Protein 1QWK (pdb70)

Structure (mmCIF, N/CA/C/O backbone):
data_1QWK
#
_entry.id   1QWK
#
_cell.length_a   65.050
_cell.length_b   89.570
_cell.length_c   116.420
_cell.angle_alpha   90.00
_cell.angle_beta   90.00
_cell.angle_gamma   90.00
#
_symmetry.space_group_name_H-M   'C 2 2 21'
#
loop_
_entity.id
_entity.type
_entity.pdbx_description
1 polymer 'aldo-keto reductase family 1 member C1'
2 water water
#
loop_
_atom_site.group_PDB
_atom_site.id
_atom_site.type_symbol
_atom_site.label_atom_id
_atom_site.label_alt_id
_atom_site.label_comp_id
_atom_site.label_asym_id
_atom_site.label_entity_id
_atom_site.label_seq_id
_atom_site.pdbx_PDB_ins_code
_atom_site.Cartn_x
_atom_site.Cartn_y
_atom_site.Cartn_z
_atom_site.occupancy
_atom_site.B_iso_or_equiv
_atom_site.auth_seq_id
_atom_site.auth_comp_id
_atom_site.auth_asym_id
_atom_site.auth_atom_id
_atom_site.pdbx_PDB_model_num
ATOM 1 N N . THR A 1 5 ? 16.225 11.577 56.152 1.00 28.59 5 THR A N 1
ATOM 2 C CA . THR A 1 5 ? 15.601 12.404 55.075 1.00 26.24 5 THR A CA 1
ATOM 3 C C . THR A 1 5 ? 15.239 13.791 55.603 1.00 25.02 5 THR A C 1
ATOM 4 O O . THR A 1 5 ? 14.428 13.914 56.519 1.00 26.43 5 THR A O 1
ATOM 8 N N . ALA A 1 6 ? 15.839 14.830 55.028 1.00 22.71 6 ALA A N 1
ATOM 9 C CA . ALA A 1 6 ? 15.553 16.200 55.451 1.00 21.29 6 ALA A CA 1
ATOM 10 C C . ALA A 1 6 ? 14.096 16.488 55.123 1.00 20.31 6 ALA A C 1
ATOM 11 O O . ALA A 1 6 ? 13.684 16.378 53.970 1.00 18.00 6 ALA A O 1
ATOM 13 N N . SER A 1 7 ? 13.319 16.864 56.132 1.00 19.38 7 SER A N 1
ATOM 14 C CA . SER A 1 7 ? 11.903 17.117 55.917 1.00 21.22 7 SER A CA 1
ATOM 15 C C . SER A 1 7 ? 11.319 18.290 56.694 1.00 22.17 7 SER A C 1
ATOM 16 O O . SER A 1 7 ? 11.928 18.809 57.629 1.00 21.90 7 SER A O 1
ATOM 19 N N . ILE A 1 8 ? 10.126 18.700 56.279 1.00 21.71 8 ILE A N 1
ATOM 20 C CA . ILE A 1 8 ? 9.385 19.776 56.922 1.00 22.37 8 ILE A CA 1
ATOM 21 C C . ILE A 1 8 ? 8.203 19.099 57.605 1.00 22.55 8 ILE A C 1
ATOM 22 O O . ILE A 1 8 ? 7.544 18.243 57.011 1.00 22.74 8 ILE A O 1
ATOM 27 N N . LYS A 1 9 ? 7.943 19.465 58.855 1.00 21.42 9 LYS A N 1
ATOM 28 C CA . LYS A 1 9 ? 6.837 18.872 59.594 1.00 20.99 9 LYS A CA 1
ATOM 29 C C . LYS A 1 9 ? 5.553 19.648 59.321 1.00 21.42 9 LYS A C 1
ATOM 30 O O . LYS A 1 9 ? 5.468 20.845 59.601 1.00 21.16 9 LYS A O 1
ATOM 36 N N . LEU A 1 10 ? 4.564 18.964 58.750 1.00 17.51 10 LEU A N 1
ATOM 37 C CA . LEU A 1 10 ? 3.273 19.582 58.451 1.00 18.69 10 LEU A CA 1
ATOM 38 C C . LEU A 1 10 ? 2.491 19.765 59.758 1.00 18.65 10 LEU A C 1
ATOM 39 O O . LEU A 1 10 ? 2.812 19.137 60.768 1.00 19.45 10 LEU A O 1
ATOM 44 N N . SER A 1 11 ? 1.464 20.613 59.739 1.00 18.96 11 SER A N 1
ATOM 45 C CA . SER A 1 11 ? 0.685 20.888 60.951 1.00 19.13 11 SER A CA 1
ATOM 46 C C . SER A 1 11 ? 0.030 19.667 61.603 1.00 20.73 11 SER A C 1
ATOM 47 O O . SER A 1 11 ? -0.302 19.707 62.788 1.00 23.58 11 SER A O 1
ATOM 50 N N . ASN A 1 12 ? -0.149 18.587 60.847 1.00 18.95 12 ASN A N 1
ATOM 51 C CA . ASN A 1 12 ? -0.750 17.380 61.403 1.00 18.35 12 ASN A CA 1
ATOM 52 C C . ASN A 1 12 ? 0.300 16.332 61.782 1.00 19.66 12 ASN A C 1
ATOM 53 O O . ASN A 1 12 ? -0.035 15.182 62.078 1.00 20.68 12 ASN A O 1
ATOM 58 N N . GLY A 1 13 ? 1.568 16.734 61.771 1.00 19.43 13 GLY A N 1
ATOM 59 C CA . GLY A 1 13 ? 2.640 15.828 62.148 1.00 20.04 13 GLY A CA 1
ATOM 60 C C . GLY A 1 13 ? 3.326 15.073 61.027 1.00 20.15 13 GLY A C 1
ATOM 61 O O . GLY A 1 13 ? 4.393 14.490 61.235 1.00 20.67 13 GLY A O 1
ATOM 62 N N . VAL A 1 14 ? 2.724 15.073 59.843 1.00 19.65 14 VAL A N 1
ATOM 63 C CA . VAL A 1 14 ? 3.303 14.384 58.699 1.00 19.22 14 VAL A CA 1
ATOM 64 C C . VAL A 1 14 ? 4.597 15.060 58.258 1.00 19.86 14 VAL A C 1
ATOM 65 O O . VAL A 1 14 ? 4.652 16.283 58.131 1.00 20.04 14 VAL A O 1
ATOM 69 N N . GLU A 1 15 ? 5.637 14.258 58.039 1.00 19.00 15 GLU A N 1
ATOM 70 C CA . GLU A 1 15 ? 6.936 14.767 57.596 1.00 21.29 15 GLU A CA 1
ATOM 71 C C . GLU A 1 15 ? 7.028 14.754 56.071 1.00 19.78 15 GLU A C 1
ATOM 72 O O . GLU A 1 15 ? 6.859 13.709 55.444 1.00 22.48 15 GLU A O 1
ATOM 78 N N . MET A 1 16 ? 7.298 15.914 55.477 1.00 18.76 16 MET A N 1
ATOM 79 C CA . MET A 1 16 ? 7.410 16.031 54.023 1.00 17.61 16 MET A CA 1
ATOM 80 C C . MET A 1 16 ? 8.837 16.377 53.595 1.00 18.10 16 MET A C 1
ATOM 81 O O . MET A 1 16 ? 9.372 17.410 53.985 1.00 18.38 16 MET A O 1
ATOM 86 N N . PRO A 1 17 ? 9.472 15.513 52.782 1.00 18.42 17 PRO A N 1
ATOM 87 C CA . PRO A 1 17 ? 10.844 15.776 52.324 1.00 17.50 17 PRO A CA 1
ATOM 88 C C . PRO A 1 17 ? 10.946 17.171 51.707 1.00 18.90 17 PRO A C 1
ATOM 89 O O . PRO A 1 17 ? 10.073 17.578 50.944 1.00 17.90 17 PRO A O 1
ATOM 93 N N . VAL A 1 18 ? 12.020 17.885 52.035 1.00 18.73 18 VAL A N 1
ATOM 94 C CA . VAL A 1 18 ? 12.238 19.246 51.553 1.00 19.06 18 VAL A CA 1
ATOM 95 C C . VAL A 1 18 ? 12.554 19.350 50.066 1.00 18.65 18 VAL A C 1
ATOM 96 O O . VAL A 1 18 ? 12.414 20.420 49.475 1.00 18.78 18 VAL A O 1
ATOM 100 N N . ILE A 1 19 ? 13.001 18.254 49.464 1.00 17.47 19 ILE A N 1
ATOM 101 C CA . ILE A 1 19 ? 13.302 18.259 48.042 1.00 17.87 19 ILE A CA 1
ATOM 102 C C . ILE A 1 19 ? 12.624 17.066 47.389 1.00 18.31 19 ILE A C 1
ATOM 103 O O . ILE A 1 19 ? 12.616 15.960 47.930 1.00 19.42 19 ILE A O 1
ATOM 108 N N . GLY A 1 20 ? 12.019 17.303 46.235 1.00 19.08 20 GLY A N 1
ATOM 109 C CA . GLY A 1 20 ? 11.353 16.222 45.546 1.00 19.51 20 GLY A CA 1
ATOM 110 C C . GLY A 1 20 ? 11.541 16.348 44.056 1.00 18.63 20 GLY A C 1
ATOM 111 O O . GLY A 1 20 ? 12.034 17.363 43.558 1.00 18.46 20 GLY A O 1
ATOM 112 N N . LEU A 1 21 ? 11.159 15.302 43.340 1.00 17.86 21 LEU A N 1
ATOM 113 C CA . LEU A 1 21 ? 11.262 15.304 41.894 1.00 18.93 21 LEU A CA 1
ATOM 114 C C . LEU A 1 21 ? 9.961 15.840 41.315 1.00 19.52 21 LEU A C 1
ATOM 115 O O . LEU A 1 21 ? 8.884 15.300 41.576 1.00 18.79 21 LEU A O 1
ATOM 120 N N . GLY A 1 22 ? 10.063 16.926 40.557 1.00 18.84 22 GLY A N 1
ATOM 121 C CA . GLY A 1 22 ? 8.892 17.500 39.921 1.00 20.07 22 GLY A CA 1
ATOM 122 C C . GLY A 1 22 ? 8.763 16.802 38.582 1.00 21.52 22 GLY A C 1
ATOM 123 O O . GLY A 1 22 ? 9.715 16.795 37.799 1.00 24.87 22 GLY A O 1
ATOM 124 N N . THR A 1 23 ? 7.604 16.212 38.306 1.00 20.16 23 THR A N 1
ATOM 125 C CA . THR A 1 23 ? 7.415 15.483 37.054 1.00 21.17 23 THR A CA 1
ATOM 126 C C . THR A 1 23 ? 6.570 16.167 35.975 1.00 24.13 23 THR A C 1
ATOM 127 O O . THR A 1 23 ? 6.269 15.547 34.960 1.00 23.42 23 THR A O 1
ATOM 131 N N . TRP A 1 24 ? 6.209 17.433 36.164 1.00 26.82 24 TRP A N 1
ATOM 132 C CA . TRP A 1 24 ? 5.377 18.111 35.170 1.00 30.83 24 TRP A CA 1
ATOM 133 C C . TRP A 1 24 ? 5.987 18.209 33.766 1.00 32.79 24 TRP A C 1
ATOM 134 O O . TRP A 1 24 ? 5.280 18.486 32.796 1.00 33.52 24 TRP A O 1
ATOM 145 N N . GLN A 1 25 ? 7.291 17.975 33.660 1.00 34.22 25 GLN A N 1
ATOM 146 C CA . GLN A 1 25 ? 7.988 18.032 32.375 1.00 36.18 25 GLN A CA 1
ATOM 147 C C . GLN A 1 25 ? 8.523 16.663 31.968 1.00 37.66 25 GLN A C 1
ATOM 148 O O . GLN A 1 25 ? 9.542 16.570 31.283 1.00 40.28 25 GLN A O 1
ATOM 154 N N . SER A 1 26 ? 7.840 15.602 32.387 1.00 35.79 26 SER A N 1
ATOM 155 C CA . SER A 1 26 ? 8.282 14.248 32.070 1.00 35.33 26 SER A CA 1
ATOM 156 C C . SER A 1 26 ? 7.194 13.384 31.451 1.00 34.17 26 SER A C 1
ATOM 157 O O . SER A 1 26 ? 6.083 13.297 31.972 1.00 34.96 26 SER A O 1
ATOM 160 N N . SER A 1 27 ? 7.521 12.744 30.334 1.00 33.05 27 SER A N 1
ATOM 161 C CA . SER A 1 27 ? 6.579 11.859 29.659 1.00 31.85 27 SER A CA 1
ATOM 162 C C . SER A 1 27 ? 6.622 10.524 30.404 1.00 32.46 27 SER A C 1
ATOM 163 O O . SER A 1 27 ? 7.536 10.279 31.190 1.00 30.86 27 SER A O 1
ATOM 166 N N . PRO A 1 28 ? 5.636 9.646 30.167 1.00 32.69 28 PRO A N 1
ATOM 167 C CA . PRO A 1 28 ? 5.602 8.343 30.839 1.00 33.57 28 PRO A CA 1
ATOM 168 C C . PRO A 1 28 ? 6.915 7.559 30.741 1.00 34.20 28 PRO A C 1
ATOM 169 O O . PRO A 1 28 ? 7.347 6.930 31.708 1.00 35.37 28 PRO A O 1
ATOM 173 N N . ALA A 1 29 ? 7.553 7.603 29.577 1.00 33.99 29 ALA A N 1
ATOM 174 C CA . ALA A 1 29 ? 8.808 6.882 29.378 1.00 32.48 29 ALA A CA 1
ATOM 175 C C . ALA A 1 29 ? 9.976 7.540 30.115 1.00 32.34 29 ALA A C 1
ATOM 176 O O . ALA A 1 29 ? 10.787 6.859 30.745 1.00 32.18 29 ALA A O 1
ATOM 178 N N . GLU A 1 30 ? 10.056 8.864 30.033 1.00 30.21 30 GLU A N 1
ATOM 179 C CA . GLU A 1 30 ? 11.126 9.609 30.690 1.00 29.27 30 GLU A CA 1
ATOM 180 C C . GLU A 1 30 ? 10.994 9.590 32.213 1.00 26.89 30 GLU A C 1
ATOM 181 O O . GLU A 1 30 ? 11.996 9.536 32.931 1.00 23.61 30 GLU A O 1
ATOM 187 N N . VAL A 1 31 ? 9.759 9.626 32.705 1.00 26.29 31 VAL A N 1
ATOM 188 C CA . VAL A 1 31 ? 9.535 9.661 34.143 1.00 25.27 31 VAL A CA 1
ATOM 189 C C . VAL A 1 31 ? 9.980 8.407 34.886 1.00 24.83 31 VAL A C 1
ATOM 190 O O . VAL A 1 31 ? 10.440 8.490 36.023 1.00 23.76 31 VAL A O 1
ATOM 194 N N . ILE A 1 32 ? 9.856 7.246 34.256 1.00 24.23 32 ILE A N 1
ATOM 195 C CA . ILE A 1 32 ? 10.278 6.022 34.922 1.00 25.42 32 ILE A CA 1
ATOM 196 C C . ILE A 1 32 ? 11.767 6.092 35.248 1.00 24.58 32 ILE A C 1
ATOM 197 O O . ILE A 1 32 ? 12.174 5.855 36.388 1.00 24.25 32 ILE A O 1
ATOM 202 N N . THR A 1 33 ? 12.578 6.426 34.248 1.00 24.78 33 THR A N 1
ATOM 203 C CA . THR A 1 33 ? 14.023 6.537 34.439 1.00 24.59 33 THR A CA 1
ATOM 204 C C . THR A 1 33 ? 14.349 7.661 35.420 1.00 23.92 33 THR A C 1
ATOM 205 O O . THR A 1 33 ? 15.259 7.540 36.240 1.00 23.16 33 THR A O 1
ATOM 209 N N . ALA A 1 34 ? 13.600 8.756 35.328 1.00 22.64 34 ALA A N 1
ATOM 210 C CA . ALA A 1 34 ? 13.811 9.901 36.203 1.00 21.91 34 ALA A CA 1
ATOM 211 C C . ALA A 1 34 ? 13.514 9.562 37.663 1.00 21.01 34 ALA A C 1
ATOM 212 O O . ALA A 1 34 ? 14.284 9.910 38.557 1.00 21.15 34 ALA A O 1
ATOM 214 N N . VAL A 1 35 ? 12.396 8.885 37.901 1.00 19.67 35 VAL A N 1
ATOM 215 C CA . VAL A 1 35 ? 12.016 8.521 39.258 1.00 20.36 35 VAL A CA 1
ATOM 216 C C . VAL A 1 35 ? 13.044 7.588 39.889 1.00 20.46 35 VAL A C 1
ATOM 217 O O . VAL A 1 35 ? 13.494 7.821 41.011 1.00 20.26 35 VAL A O 1
ATOM 221 N N . LYS A 1 36 ? 13.429 6.538 39.168 1.00 21.72 36 LYS A N 1
ATOM 222 C CA . LYS A 1 36 ? 14.404 5.590 39.703 1.00 22.17 36 LYS A CA 1
ATOM 223 C C . LYS A 1 36 ? 15.756 6.240 39.969 1.00 23.29 36 LYS A C 1
ATOM 224 O O . LYS A 1 36 ? 16.412 5.939 40.967 1.00 24.16 36 LYS A O 1
ATOM 230 N N . THR A 1 37 ? 16.170 7.137 39.081 1.00 22.43 37 THR A N 1
ATOM 231 C CA . THR A 1 37 ? 17.444 7.826 39.251 1.00 23.08 37 THR A CA 1
ATOM 232 C C . THR A 1 37 ? 17.392 8.715 40.489 1.00 22.71 37 THR A C 1
ATOM 233 O O . THR A 1 37 ? 18.331 8.748 41.291 1.00 22.12 37 THR A O 1
ATOM 237 N N . ALA A 1 38 ? 16.283 9.430 40.645 1.00 21.27 38 ALA A N 1
ATOM 238 C CA . ALA A 1 38 ? 16.108 10.333 41.775 1.00 20.37 38 ALA A CA 1
ATOM 239 C C . ALA A 1 38 ? 16.101 9.584 43.102 1.00 20.16 38 ALA A C 1
ATOM 240 O O . ALA A 1 38 ? 16.788 9.971 44.050 1.00 20.23 38 ALA A O 1
ATOM 242 N N . VAL A 1 39 ? 15.320 8.514 43.178 1.00 20.07 39 VAL A N 1
ATOM 243 C CA . VAL A 1 39 ? 15.245 7.745 44.414 1.00 21.69 39 VAL A CA 1
ATOM 244 C C . VAL A 1 39 ? 16.594 7.123 44.765 1.00 21.38 39 VAL A C 1
ATOM 245 O O . VAL A 1 39 ? 16.998 7.124 45.927 1.00 20.88 39 VAL A O 1
ATOM 249 N N . LYS A 1 40 ? 17.300 6.597 43.770 1.00 24.13 40 LYS A N 1
ATOM 250 C CA . LYS A 1 40 ? 18.601 5.999 44.045 1.00 24.23 40 LYS A CA 1
ATOM 251 C C . LYS A 1 40 ? 19.604 7.071 44.467 1.00 24.84 40 LYS A C 1
ATOM 252 O O . LYS A 1 40 ? 20.583 6.776 45.154 1.00 27.53 40 LYS A O 1
ATOM 258 N N . ALA A 1 41 ? 19.355 8.314 44.062 1.00 23.15 41 ALA A N 1
ATOM 259 C CA . ALA A 1 41 ? 20.236 9.428 44.410 1.00 23.57 41 ALA A CA 1
ATOM 260 C C . ALA A 1 41 ? 19.962 9.964 45.813 1.00 23.18 41 ALA A C 1
ATOM 261 O O . ALA A 1 41 ? 20.829 10.597 46.421 1.00 24.51 41 ALA A O 1
ATOM 263 N N . GLY A 1 42 ? 18.760 9.717 46.327 1.00 22.00 42 GLY A N 1
ATOM 264 C CA . GLY A 1 42 ? 18.427 10.189 47.660 1.00 21.05 42 GLY A CA 1
ATOM 265 C C . GLY A 1 42 ? 17.083 10.884 47.772 1.00 19.74 42 GLY A C 1
ATOM 266 O O . GLY A 1 42 ? 16.608 11.133 48.880 1.00 20.83 42 GLY A O 1
ATOM 267 N N . TYR A 1 43 ? 16.472 11.209 46.635 1.00 20.17 43 TYR A N 1
ATOM 268 C CA . TYR A 1 43 ? 15.166 11.874 46.645 1.00 18.72 43 TYR A CA 1
ATOM 269 C C . TYR A 1 43 ? 14.141 10.960 47.292 1.00 18.06 43 TYR A C 1
ATOM 270 O O . TYR A 1 43 ? 14.111 9.766 47.007 1.00 18.90 43 TYR A O 1
ATOM 279 N N . ARG A 1 44 ? 13.283 11.520 48.136 1.00 16.81 44 ARG A N 1
ATOM 280 C CA . ARG A 1 44 ? 12.267 10.717 48.796 1.00 17.94 44 ARG A CA 1
ATOM 281 C C . ARG A 1 44 ? 10.861 11.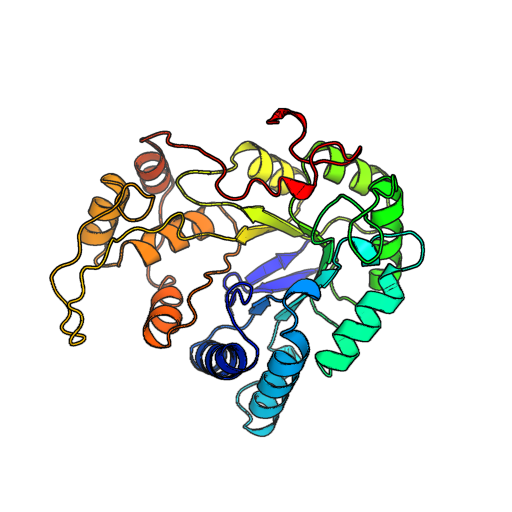263 48.582 1.00 17.70 44 ARG A C 1
ATOM 282 O O . ARG A 1 44 ? 9.910 10.819 49.219 1.00 19.93 44 ARG A O 1
ATOM 290 N N . LEU A 1 45 ? 10.732 12.235 47.686 1.00 16.37 45 LEU A N 1
ATOM 291 C CA . LEU A 1 45 ? 9.418 12.791 47.363 1.00 16.41 45 LEU A CA 1
ATOM 292 C C . LEU A 1 45 ? 9.270 12.868 45.846 1.00 16.03 45 LEU A C 1
ATOM 293 O O . LEU A 1 45 ? 10.186 13.296 45.141 1.00 16.44 45 LEU A O 1
ATOM 298 N N . ILE A 1 46 ? 8.116 12.422 45.361 1.00 15.84 46 ILE A N 1
ATOM 299 C CA . ILE A 1 46 ? 7.786 12.453 43.940 1.00 17.99 46 ILE A CA 1
ATOM 300 C C . ILE A 1 46 ? 6.495 13.255 43.810 1.00 17.00 46 ILE A C 1
ATOM 301 O O . ILE A 1 46 ? 5.494 12.943 44.459 1.00 17.45 46 ILE A O 1
ATOM 306 N N . ASP A 1 47 ? 6.524 14.290 42.977 1.00 17.72 47 ASP A N 1
ATOM 307 C CA . ASP A 1 47 ? 5.365 15.154 42.774 1.00 18.28 47 ASP A CA 1
ATOM 308 C C . ASP A 1 47 ? 4.770 14.942 41.390 1.00 16.72 47 ASP A C 1
ATOM 309 O O . ASP A 1 47 ? 5.461 15.083 40.382 1.00 18.53 47 ASP A O 1
ATOM 314 N N . THR A 1 48 ? 3.488 14.603 41.346 1.00 18.02 48 THR A N 1
ATOM 315 C CA . THR A 1 48 ? 2.811 14.373 40.083 1.00 18.78 48 THR A CA 1
ATOM 316 C C . THR A 1 48 ? 1.440 15.041 40.087 1.00 18.93 48 THR A C 1
ATOM 317 O O . THR A 1 48 ? 1.111 15.804 41.002 1.00 17.78 48 THR A O 1
ATOM 321 N N . ALA A 1 49 ? 0.649 14.757 39.058 1.00 18.65 49 ALA A N 1
ATOM 322 C CA . ALA A 1 49 ? -0.685 15.331 38.928 1.00 19.33 49 ALA A CA 1
ATOM 323 C C . ALA A 1 49 ? -1.469 14.513 37.920 1.00 19.31 49 ALA A C 1
ATOM 324 O O . ALA A 1 49 ? -0.901 14.006 36.952 1.00 20.93 49 A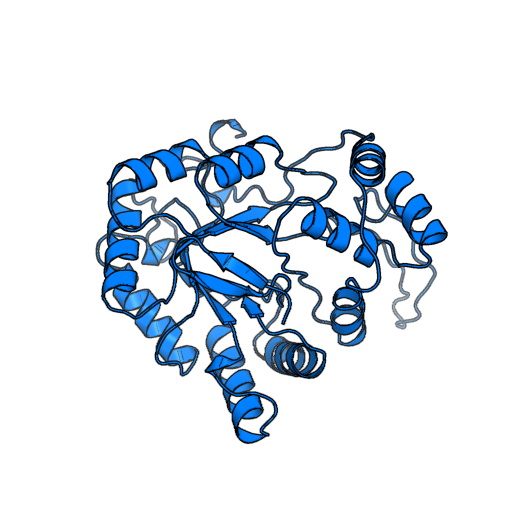LA A O 1
ATOM 326 N N . SER A 1 50 ? -2.771 14.382 38.137 1.00 20.50 50 SER A N 1
ATOM 327 C CA . SER A 1 50 ? -3.586 13.608 37.215 1.00 19.96 50 SER A CA 1
ATOM 328 C C . SER A 1 50 ? -3.473 14.155 35.792 1.00 21.15 50 SER A C 1
ATOM 329 O O . SER A 1 50 ? -3.445 13.389 34.829 1.00 19.86 50 SER A O 1
ATOM 332 N N . VAL A 1 51 ? -3.377 15.475 35.657 1.00 19.31 51 VAL A N 1
ATOM 333 C CA . VAL A 1 51 ? -3.300 16.087 34.334 1.00 19.52 51 VAL A CA 1
ATOM 334 C C . VAL A 1 51 ? -2.013 15.798 33.549 1.00 19.25 51 VAL A C 1
ATOM 335 O O . VAL A 1 51 ? -1.988 15.935 32.323 1.00 19.84 51 VAL A O 1
ATOM 339 N N . TYR A 1 52 ? -0.948 15.396 34.238 1.00 18.69 52 TYR A N 1
ATOM 340 C CA . TYR A 1 52 ? 0.313 15.096 33.552 1.00 20.28 52 TYR A CA 1
ATOM 341 C C . TYR A 1 52 ? 0.226 13.801 32.753 1.00 19.58 52 TYR A C 1
ATOM 342 O O . TYR A 1 52 ? 1.036 13.559 31.858 1.00 20.48 52 TYR A O 1
ATOM 351 N N . GLN A 1 53 ? -0.743 12.963 33.098 1.00 20.53 53 GLN A N 1
ATOM 352 C CA . GLN A 1 53 ? -0.935 11.680 32.427 1.00 22.48 53 GLN A CA 1
ATOM 353 C C . GLN A 1 53 ? 0.294 10.780 32.584 1.00 22.08 53 GLN A C 1
ATOM 354 O O . GLN A 1 53 ? 0.595 9.971 31.704 1.00 23.68 53 GLN A O 1
ATOM 360 N N . ASN A 1 54 ? 1.009 10.922 33.697 1.00 22.12 54 ASN A N 1
ATOM 361 C CA . ASN A 1 54 ? 2.188 10.092 33.926 1.00 21.96 54 ASN A CA 1
ATOM 362 C C . ASN A 1 54 ? 2.119 9.313 35.238 1.00 22.25 54 ASN A C 1
ATOM 363 O O . ASN A 1 54 ? 3.107 8.708 35.652 1.00 23.25 54 ASN A O 1
ATOM 368 N N . GLU A 1 55 ? 0.956 9.318 35.885 1.00 21.63 55 GLU A N 1
ATOM 369 C CA . GLU A 1 55 ? 0.796 8.607 37.152 1.00 23.04 55 GLU A CA 1
ATOM 370 C C . GLU A 1 55 ? 0.976 7.098 36.990 1.00 23.14 55 GLU A C 1
ATOM 371 O O . GLU A 1 55 ? 1.554 6.443 37.854 1.00 22.30 55 GLU A O 1
ATOM 377 N N . GLU A 1 56 ? 0.486 6.549 35.884 1.00 23.65 56 GLU A N 1
ATOM 378 C CA . GLU A 1 56 ? 0.606 5.115 35.646 1.00 25.86 56 GLU A CA 1
ATOM 379 C C . GLU A 1 56 ? 2.082 4.714 35.554 1.00 24.95 56 GLU A C 1
ATOM 380 O O . GLU A 1 56 ? 2.502 3.702 36.121 1.00 24.58 56 GLU A O 1
ATOM 386 N N . ALA A 1 57 ? 2.867 5.521 34.849 1.00 23.45 57 ALA A N 1
ATOM 387 C CA . ALA A 1 57 ? 4.292 5.259 34.691 1.00 22.96 57 ALA A CA 1
ATOM 388 C C . ALA A 1 57 ? 4.999 5.363 36.041 1.00 23.19 57 ALA A C 1
ATOM 389 O O . ALA A 1 57 ? 5.869 4.552 36.363 1.00 23.23 57 ALA A O 1
ATOM 391 N N . ILE A 1 58 ? 4.621 6.362 36.834 1.00 22.46 58 ILE A N 1
ATOM 392 C CA . ILE A 1 58 ? 5.225 6.543 38.147 1.00 21.81 58 ILE A CA 1
ATOM 393 C C . ILE A 1 58 ? 4.897 5.342 39.029 1.00 21.26 58 ILE A C 1
ATOM 394 O O . ILE A 1 58 ? 5.730 4.899 39.821 1.00 22.54 58 ILE A O 1
ATOM 399 N N . GLY A 1 59 ? 3.688 4.812 38.877 1.00 22.57 59 GLY A N 1
ATOM 400 C CA . GLY A 1 59 ? 3.284 3.655 39.656 1.00 22.97 59 GLY A CA 1
ATOM 401 C C . GLY A 1 59 ? 4.176 2.476 39.321 1.00 23.07 59 GLY A C 1
ATOM 402 O O . GLY A 1 59 ? 4.570 1.703 40.197 1.00 22.67 59 GLY A O 1
ATOM 403 N N . THR A 1 60 ? 4.504 2.343 38.041 1.00 23.36 60 THR A N 1
ATOM 404 C CA . THR A 1 60 ? 5.366 1.259 37.586 1.00 24.45 60 THR A CA 1
ATOM 405 C C . THR A 1 60 ? 6.771 1.459 38.150 1.00 24.63 60 THR A C 1
ATOM 406 O O . THR A 1 60 ? 7.409 0.511 38.607 1.00 24.76 60 THR A O 1
ATOM 410 N N . ALA A 1 61 ? 7.244 2.701 38.129 1.00 23.45 61 ALA A N 1
ATOM 411 C CA . ALA A 1 61 ? 8.568 3.014 38.648 1.00 23.95 61 ALA A CA 1
ATOM 412 C C . ALA A 1 61 ? 8.666 2.654 40.128 1.00 23.45 61 ALA A C 1
ATOM 413 O O . ALA A 1 61 ? 9.637 2.036 40.567 1.00 24.63 61 ALA A O 1
ATOM 415 N N . ILE A 1 62 ? 7.657 3.048 40.898 1.00 23.30 62 ILE A N 1
ATOM 416 C CA . ILE A 1 62 ? 7.639 2.761 42.328 1.00 24.18 62 ILE A CA 1
ATOM 417 C C . ILE A 1 62 ? 7.609 1.255 42.566 1.00 26.62 62 ILE A C 1
ATOM 418 O O . ILE A 1 62 ? 8.296 0.743 43.449 1.00 25.89 62 ILE A O 1
ATOM 423 N N . LYS A 1 63 ? 6.815 0.552 41.766 1.00 27.21 63 LYS A N 1
ATOM 424 C CA . LYS A 1 63 ? 6.703 -0.893 41.891 1.00 30.35 63 LYS A CA 1
ATOM 425 C C . LYS A 1 63 ? 8.083 -1.533 41.720 1.00 30.00 63 LYS A C 1
ATOM 426 O O . LYS A 1 63 ? 8.488 -2.376 42.520 1.00 31.49 63 LYS A O 1
ATOM 432 N N . GLU A 1 64 ? 8.804 -1.122 40.681 1.00 30.82 64 GLU A N 1
ATOM 433 C CA . GLU A 1 64 ? 10.137 -1.652 40.414 1.00 31.53 64 GLU A CA 1
ATOM 434 C C . GLU A 1 64 ? 11.103 -1.341 41.555 1.00 30.73 64 GLU A C 1
ATOM 435 O O . GLU A 1 64 ? 11.909 -2.189 41.945 1.00 30.69 64 GLU A O 1
ATOM 441 N N . LEU A 1 65 ? 11.025 -0.125 42.087 1.00 29.02 65 LEU A N 1
ATOM 442 C CA . LEU A 1 65 ? 11.890 0.277 43.190 1.00 30.58 65 LEU A CA 1
ATOM 443 C C . LEU A 1 65 ? 11.662 -0.608 44.413 1.00 31.27 65 LEU A C 1
ATOM 444 O O . LEU A 1 65 ? 12.615 -1.006 45.085 1.00 32.47 65 LEU A O 1
ATOM 449 N N . LEU A 1 66 ? 10.399 -0.914 44.696 1.00 31.71 66 LEU A N 1
ATOM 450 C CA . LEU A 1 66 ? 10.057 -1.754 45.838 1.00 32.71 66 LEU A CA 1
ATOM 451 C C . LEU A 1 66 ? 10.562 -3.183 45.645 1.00 34.19 66 LEU A C 1
ATOM 452 O O . LEU A 1 66 ? 11.105 -3.784 46.571 1.00 34.45 66 LEU A O 1
ATOM 457 N N . GLU A 1 67 ? 10.386 -3.720 44.442 1.00 36.27 67 GLU A N 1
ATOM 458 C CA . GLU A 1 67 ? 10.828 -5.079 44.143 1.00 38.62 67 GLU A CA 1
ATOM 459 C C . GLU A 1 67 ? 12.351 -5.190 44.193 1.00 39.06 67 GLU A C 1
ATOM 460 O O . GLU A 1 67 ? 12.893 -6.232 44.566 1.00 39.53 67 GLU A O 1
ATOM 466 N N . GLU A 1 68 ? 13.036 -4.113 43.817 1.00 38.38 68 GLU A N 1
ATOM 467 C CA . GLU A 1 68 ? 14.495 -4.087 43.825 1.00 38.45 68 GLU A CA 1
ATOM 468 C C . GLU A 1 68 ? 15.033 -3.905 45.240 1.00 38.11 68 GLU A C 1
ATOM 469 O O . GLU A 1 68 ? 16.228 -4.078 45.486 1.00 38.45 68 GLU A O 1
ATOM 475 N N . GLY A 1 69 ? 14.145 -3.555 46.165 1.00 36.18 69 GLY A N 1
ATOM 476 C CA . GLY A 1 69 ? 14.548 -3.359 47.545 1.00 34.49 69 GLY A CA 1
ATOM 477 C C . GLY A 1 69 ? 15.250 -2.038 47.795 1.00 34.23 69 GLY A C 1
ATOM 478 O O . GLY A 1 69 ? 15.920 -1.868 48.813 1.00 35.01 69 GLY A O 1
ATOM 479 N N . VAL A 1 70 ? 15.098 -1.097 46.869 1.00 33.15 70 VAL A N 1
ATOM 480 C CA . VAL A 1 70 ? 15.728 0.210 47.003 1.00 31.78 70 VAL A CA 1
ATOM 481 C C . VAL A 1 70 ? 15.120 0.976 48.172 1.00 31.04 70 VAL A C 1
ATOM 482 O O . VAL A 1 70 ? 15.836 1.576 48.971 1.00 31.81 70 VAL A O 1
ATOM 486 N N . VAL A 1 71 ? 13.795 0.955 48.261 1.00 30.29 71 VAL A N 1
ATOM 487 C CA . VAL A 1 71 ? 13.085 1.635 49.338 1.00 29.09 71 VAL A CA 1
ATOM 488 C C . VAL A 1 71 ? 11.775 0.922 49.641 1.00 29.23 71 VAL A C 1
ATOM 489 O O . VAL A 1 71 ? 11.362 0.018 48.914 1.00 28.33 71 VAL A O 1
ATOM 493 N N . LYS A 1 72 ? 11.141 1.327 50.735 1.00 30.00 72 LYS A N 1
ATOM 494 C CA . LYS A 1 72 ? 9.854 0.781 51.136 1.00 30.40 72 LYS A CA 1
ATOM 495 C C . LYS A 1 72 ? 8.845 1.907 50.935 1.00 30.20 72 LYS A C 1
ATOM 496 O O . LYS A 1 72 ? 9.219 3.080 50.927 1.00 29.61 72 LYS A O 1
ATOM 502 N N . ARG A 1 73 ? 7.575 1.550 50.772 1.00 29.77 73 ARG A N 1
ATOM 503 C CA . ARG A 1 73 ? 6.519 2.539 50.571 1.00 30.46 73 ARG A CA 1
ATOM 504 C C . ARG A 1 73 ? 6.561 3.652 51.608 1.00 30.23 73 ARG A C 1
ATOM 505 O O . ARG A 1 73 ? 6.479 4.834 51.271 1.00 30.51 73 ARG A O 1
ATOM 513 N N . GLU A 1 74 ? 6.685 3.263 52.873 1.00 29.49 74 GLU A N 1
ATOM 514 C CA . GLU A 1 74 ? 6.707 4.212 53.980 1.00 31.12 74 GLU A CA 1
ATOM 515 C C . GLU A 1 74 ? 7.829 5.239 53.878 1.00 29.10 74 GLU A C 1
ATOM 516 O O . GLU A 1 74 ? 7.742 6.312 54.472 1.00 29.24 74 GLU A O 1
ATOM 522 N N . GLU A 1 75 ? 8.877 4.911 53.129 1.00 27.17 75 GLU A N 1
ATOM 523 C CA . GLU A 1 75 ? 10.017 5.811 52.975 1.00 26.20 75 GLU A CA 1
ATOM 524 C C . GLU A 1 75 ? 9.823 6.838 51.867 1.00 25.06 75 GLU A C 1
ATOM 525 O O . GLU A 1 75 ? 10.603 7.781 51.749 1.00 25.33 75 GLU A O 1
ATOM 531 N N . LEU A 1 76 ? 8.791 6.644 51.054 1.00 23.09 76 LEU A N 1
ATOM 532 C CA . LEU A 1 76 ? 8.510 7.552 49.950 1.00 21.65 76 LEU A CA 1
ATOM 533 C C . LEU A 1 76 ? 7.314 8.451 50.228 1.00 21.42 76 LEU A C 1
ATOM 534 O O . LEU A 1 76 ? 6.328 8.024 50.826 1.00 22.44 76 LEU A O 1
ATOM 539 N N . PHE A 1 77 ? 7.420 9.702 49.794 1.00 19.65 77 PHE A N 1
ATOM 540 C CA . PHE A 1 77 ? 6.354 10.680 49.961 1.00 17.69 77 PHE A CA 1
ATOM 541 C C . PHE A 1 77 ? 5.833 10.958 48.556 1.00 17.15 77 PHE A C 1
ATOM 542 O O . PHE A 1 77 ? 6.558 11.489 47.710 1.00 15.40 77 PHE A O 1
ATOM 550 N N . ILE A 1 78 ? 4.582 10.584 48.303 1.00 17.03 78 ILE A N 1
ATOM 551 C CA . ILE A 1 78 ? 3.973 10.780 46.989 1.00 18.10 78 ILE A CA 1
ATOM 552 C C . ILE A 1 78 ? 2.903 11.870 47.027 1.00 17.24 78 ILE A C 1
ATOM 553 O O . ILE A 1 78 ? 1.970 11.806 47.826 1.00 18.19 78 ILE A O 1
ATOM 558 N N . THR A 1 79 ? 3.052 12.862 46.155 1.00 16.94 79 THR A N 1
ATOM 559 C CA . THR A 1 79 ? 2.108 13.972 46.054 1.00 17.10 79 THR A CA 1
ATOM 560 C C . THR A 1 79 ? 1.422 13.950 44.696 1.00 15.79 79 THR A C 1
ATOM 561 O O . THR A 1 79 ? 2.083 13.767 43.684 1.00 16.80 79 THR A O 1
ATOM 565 N N . THR A 1 80 ? 0.104 14.105 44.667 1.00 15.85 80 THR A N 1
ATOM 566 C CA . THR A 1 80 ? -0.569 14.203 43.389 1.00 17.07 80 THR A CA 1
ATOM 567 C C . THR A 1 80 ? -1.606 15.307 43.507 1.00 16.23 80 THR A C 1
ATOM 568 O O . THR A 1 80 ? -1.881 15.798 44.609 1.00 15.35 80 THR A O 1
ATOM 572 N N . LYS A 1 81 ? -2.170 15.710 42.374 1.00 17.30 81 LYS A N 1
ATOM 573 C CA . LYS A 1 81 ? -3.119 16.814 42.364 1.00 17.62 81 LYS A CA 1
ATOM 574 C C . LYS A 1 81 ? -4.354 16.576 41.514 1.00 17.48 81 LYS A C 1
ATOM 575 O O . LYS A 1 81 ? -4.280 15.960 40.445 1.00 18.40 81 LYS A O 1
ATOM 581 N N . ALA A 1 82 ? -5.487 17.084 41.985 1.00 17.58 82 ALA A N 1
ATOM 582 C CA . ALA A 1 82 ? -6.747 16.949 41.256 1.00 17.20 82 ALA A CA 1
ATOM 583 C C . ALA A 1 82 ? -6.837 18.066 40.223 1.00 17.29 82 ALA A C 1
ATOM 584 O O . ALA A 1 82 ? -6.550 19.220 40.532 1.00 17.18 82 ALA A O 1
ATOM 586 N N . TRP A 1 83 ? -7.223 17.722 38.997 1.00 16.88 83 TRP A N 1
ATOM 587 C CA . TRP A 1 83 ? -7.344 18.711 37.929 1.00 16.45 83 TRP A CA 1
ATOM 588 C C . TRP A 1 83 ? -8.691 19.443 38.028 1.00 17.30 83 TRP A C 1
ATOM 589 O O . TRP A 1 83 ? -9.542 19.086 38.844 1.00 17.21 83 TRP A O 1
ATOM 600 N N . THR A 1 84 ? -8.881 20.460 37.191 1.00 18.98 84 THR A N 1
ATOM 601 C CA . THR A 1 84 ? -10.090 21.283 37.225 1.00 17.61 84 THR A CA 1
ATOM 602 C C . THR A 1 84 ? -11.454 20.587 37.176 1.00 18.17 84 THR A C 1
ATOM 603 O O . THR A 1 84 ? -12.393 21.030 37.836 1.00 18.72 84 THR A O 1
ATOM 607 N N . HIS A 1 85 ? -11.570 19.510 36.408 1.00 18.02 85 HIS A N 1
ATOM 608 C CA . HIS A 1 85 ? -12.841 18.805 36.310 1.00 21.03 85 HIS A CA 1
ATOM 609 C C . HIS A 1 85 ? -13.089 17.919 37.533 1.00 20.85 85 HIS A C 1
ATOM 610 O O . HIS A 1 85 ? -14.226 17.546 37.822 1.00 22.26 85 HIS A O 1
ATOM 617 N N . GLU A 1 86 ? -12.027 17.595 38.260 1.00 19.54 86 GLU A N 1
ATOM 618 C CA . GLU A 1 86 ? -12.150 16.760 39.443 1.00 20.02 86 GLU A CA 1
ATOM 619 C C . GLU A 1 86 ? -12.506 17.597 40.673 1.00 19.15 86 GLU A C 1
ATOM 620 O O . GLU A 1 86 ? -12.875 17.061 41.717 1.00 19.76 86 GLU A O 1
ATOM 626 N N . LEU A 1 87 ? -12.415 18.918 40.540 1.00 19.08 87 LEU A N 1
ATOM 627 C CA . LEU A 1 87 ? -12.730 19.831 41.642 1.00 21.03 87 LEU A CA 1
ATOM 628 C C . LEU A 1 87 ? -14.230 20.071 41.768 1.00 21.75 87 LEU A C 1
ATOM 629 O O . LEU A 1 87 ? -14.700 20.559 42.796 1.00 23.18 87 LEU A O 1
ATOM 634 N N . ALA A 1 88 ? -14.967 19.741 40.712 1.00 23.29 88 ALA A N 1
ATOM 635 C CA . ALA A 1 88 ? -16.417 19.920 40.686 1.00 23.94 88 ALA A CA 1
ATOM 636 C C . ALA A 1 88 ? -17.117 19.137 41.792 1.00 25.31 88 ALA A C 1
ATOM 637 O O . ALA A 1 88 ? -16.617 18.115 42.259 1.00 24.08 88 ALA A O 1
ATOM 639 N N . PRO A 1 89 ? -18.300 19.608 42.216 1.00 25.84 89 PRO A N 1
ATOM 640 C CA . PRO A 1 89 ? -19.071 18.949 43.272 1.00 26.31 89 PRO A CA 1
ATOM 641 C C . PRO A 1 89 ? -19.189 17.436 43.104 1.00 25.94 89 PRO A C 1
ATOM 642 O O . PRO A 1 89 ? -19.607 16.944 42.052 1.00 26.57 89 PRO A O 1
ATOM 646 N N . GLY A 1 90 ? -18.797 16.712 44.149 1.00 26.10 90 GLY A N 1
ATOM 647 C CA . GLY A 1 90 ? -18.866 15.258 44.150 1.00 24.60 90 GLY A CA 1
ATOM 648 C C . GLY A 1 90 ? -17.934 14.512 43.216 1.00 24.72 90 GLY A C 1
ATOM 649 O O . GLY A 1 90 ? -18.081 13.301 43.050 1.00 24.87 90 GLY A O 1
ATOM 650 N N . LYS A 1 91 ? -16.968 15.207 42.623 1.00 21.14 91 LYS A N 1
ATOM 651 C CA . LY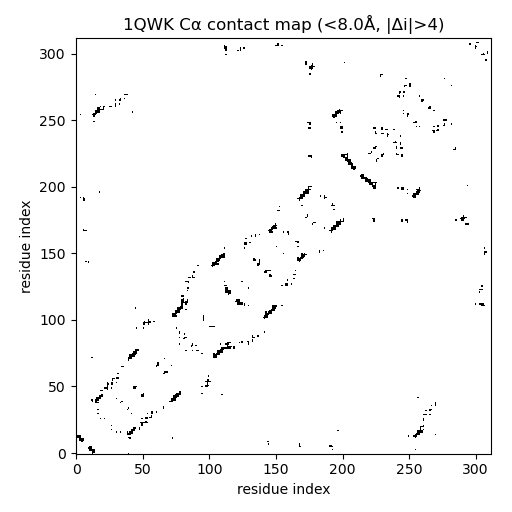S A 1 91 ? -16.049 14.564 41.687 1.00 21.32 91 LYS A CA 1
ATOM 652 C C . LYS A 1 91 ? -14.652 14.269 42.236 1.00 18.88 91 LYS A C 1
ATOM 653 O O . LYS A 1 91 ? -13.899 13.509 41.625 1.00 19.98 91 LYS A O 1
ATOM 659 N N . LEU A 1 92 ? -14.307 14.843 43.385 1.00 18.95 92 LEU A N 1
ATOM 660 C CA . LEU A 1 92 ? -12.971 14.650 43.942 1.00 18.69 92 LEU A CA 1
ATOM 661 C C . LEU A 1 92 ? -12.599 13.223 44.339 1.00 20.63 92 LEU A C 1
ATOM 662 O O . LEU A 1 92 ? -11.539 12.726 43.952 1.00 20.09 92 LEU A O 1
ATOM 667 N N . GLU A 1 93 ? -13.454 12.563 45.112 1.00 21.57 93 GLU A N 1
ATOM 668 C CA . GLU A 1 93 ? -13.141 11.210 45.549 1.00 22.97 93 GLU A CA 1
ATOM 669 C C . GLU A 1 93 ? -12.887 10.286 44.364 1.00 22.31 93 GLU A C 1
ATOM 670 O O . GLU A 1 93 ? -11.928 9.511 44.364 1.00 21.10 93 GLU A O 1
ATOM 676 N N . GLY A 1 94 ? -13.751 10.366 43.357 1.00 21.99 94 GLY A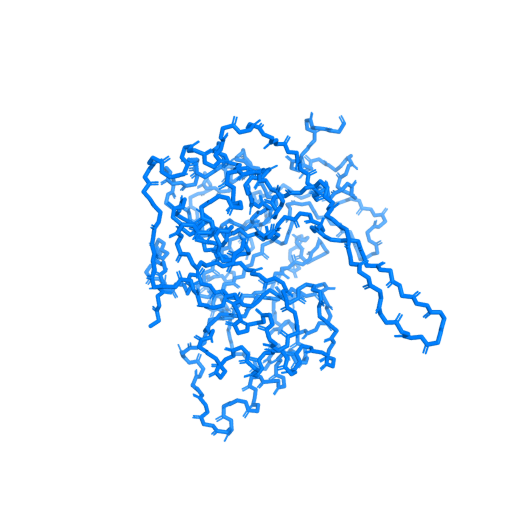 N 1
ATOM 677 C CA . GLY A 1 94 ? -13.583 9.538 42.176 1.00 22.39 94 GLY A CA 1
ATOM 678 C C . GLY A 1 94 ? -12.245 9.796 41.509 1.00 22.51 94 GLY A C 1
ATOM 679 O O . GLY A 1 94 ? -11.560 8.867 41.075 1.00 21.37 94 GLY A O 1
ATOM 680 N N . GLY A 1 95 ? -11.866 11.069 41.429 1.00 21.60 95 GLY A N 1
ATOM 681 C CA . GLY A 1 95 ? -10.599 11.425 40.815 1.00 20.60 95 GLY A CA 1
ATOM 682 C C . GLY A 1 95 ? -9.418 10.875 41.598 1.00 19.99 95 GLY A C 1
ATOM 683 O O . GLY A 1 95 ? -8.470 10.349 41.022 1.00 21.03 95 GLY A O 1
ATOM 684 N N . LEU A 1 96 ? -9.472 10.993 42.920 1.00 20.28 96 LEU A N 1
ATOM 685 C CA . LEU A 1 96 ? -8.388 10.497 43.752 1.00 19.90 96 LEU A CA 1
ATOM 686 C C . LEU A 1 96 ? -8.267 8.979 43.658 1.00 20.97 96 LEU A C 1
ATOM 687 O O . LEU A 1 96 ? -7.162 8.445 43.559 1.00 20.49 96 LEU A O 1
ATOM 692 N N . ARG A 1 97 ? -9.396 8.279 43.680 1.00 21.88 97 ARG A N 1
ATOM 693 C CA . ARG A 1 97 ? -9.348 6.825 43.593 1.00 23.54 97 ARG A CA 1
ATOM 694 C C . ARG A 1 97 ? -8.767 6.384 42.257 1.00 23.52 97 ARG A C 1
ATOM 695 O O . ARG A 1 97 ? -8.080 5.362 42.174 1.00 23.27 97 ARG A O 1
ATOM 703 N N . GLU A 1 98 ? -9.020 7.160 41.209 1.00 23.76 98 GLU A N 1
ATOM 704 C CA . GLU A 1 98 ? -8.475 6.823 39.901 1.00 25.25 98 GLU A CA 1
ATOM 705 C C . GLU A 1 98 ? -6.958 7.030 39.924 1.00 23.55 98 GLU A C 1
ATOM 706 O O . GLU A 1 98 ? -6.208 6.211 39.391 1.00 23.39 98 GLU A O 1
ATOM 712 N N . SER A 1 99 ? -6.506 8.121 40.543 1.00 20.55 99 SER A N 1
ATOM 713 C CA . SER A 1 99 ? -5.074 8.386 40.639 1.00 20.01 99 SER A CA 1
ATOM 714 C C . SER A 1 99 ? -4.392 7.280 41.455 1.00 18.87 99 SER A C 1
ATOM 715 O O . SER A 1 99 ? -3.290 6.844 41.119 1.00 19.34 99 SER A O 1
ATOM 718 N N . LEU A 1 100 ? -5.049 6.829 42.522 1.00 19.59 100 LEU A N 1
ATOM 719 C CA . LEU A 1 100 ? -4.498 5.771 43.360 1.00 20.91 100 LEU A CA 1
ATOM 720 C C . LEU A 1 100 ? -4.379 4.464 42.577 1.00 22.43 100 LEU A C 1
ATOM 721 O O . LEU A 1 100 ? -3.419 3.710 42.750 1.00 23.92 100 LEU A O 1
ATOM 726 N N . LYS A 1 101 ? -5.350 4.196 41.713 1.00 23.24 101 LYS A N 1
ATOM 727 C CA . LYS A 1 101 ? -5.318 2.981 40.907 1.00 24.65 101 LYS A CA 1
ATOM 728 C C . LYS A 1 101 ? -4.114 3.010 39.966 1.00 25.06 101 LYS A C 1
ATOM 729 O O . LYS A 1 101 ? -3.379 2.027 39.852 1.00 23.89 101 LYS A O 1
ATOM 735 N N . LYS A 1 102 ? -3.908 4.142 39.298 1.00 22.95 102 LYS A N 1
ATOM 736 C CA . LYS A 1 102 ? -2.784 4.286 38.375 1.00 23.93 102 LYS A CA 1
ATOM 737 C C . LYS A 1 102 ? -1.445 4.219 39.105 1.00 23.32 102 LYS A C 1
ATOM 738 O O . LYS A 1 102 ? -0.485 3.620 38.616 1.00 23.90 102 LYS A O 1
ATOM 744 N N . LEU A 1 103 ? -1.387 4.834 40.280 1.00 22.20 103 LEU A N 1
ATOM 745 C CA . LEU A 1 103 ? -0.167 4.846 41.078 1.00 22.31 103 LEU A CA 1
ATOM 746 C C . LEU A 1 103 ? 0.072 3.517 41.789 1.00 22.68 103 LEU A C 1
ATOM 747 O O . LEU A 1 103 ? 1.167 3.270 42.296 1.00 23.14 103 LEU A O 1
ATOM 752 N N . GLN A 1 104 ? -0.955 2.671 41.810 1.00 24.01 104 GLN A N 1
ATOM 753 C CA . GLN A 1 104 ? -0.892 1.373 42.476 1.00 25.90 104 GLN A CA 1
ATOM 754 C C . GLN A 1 104 ? -0.607 1.569 43.965 1.00 25.29 104 GLN A C 1
ATOM 755 O O . GLN A 1 104 ? 0.177 0.833 44.566 1.00 26.14 104 GLN A O 1
ATOM 761 N N . LEU A 1 105 ? -1.247 2.573 44.553 1.00 23.65 105 LEU A N 1
ATOM 762 C CA . LEU A 1 105 ? -1.068 2.877 45.968 1.00 23.69 105 LEU A CA 1
ATOM 763 C C . LEU A 1 105 ? -2.399 2.818 46.706 1.00 23.61 105 LEU A C 1
ATOM 764 O O . LEU A 1 105 ? -3.464 2.948 46.100 1.00 24.68 105 LEU A O 1
ATOM 769 N N . GLU A 1 106 ? -2.337 2.623 48.019 1.00 25.25 106 GLU A N 1
ATOM 770 C CA . GLU A 1 106 ? -3.546 2.568 48.829 1.00 25.15 106 GLU A CA 1
ATOM 771 C C . GLU A 1 106 ? -3.903 3.969 49.319 1.00 23.88 106 GLU A C 1
ATOM 772 O O . GLU A 1 106 ? -5.039 4.234 49.727 1.00 22.46 106 GLU A O 1
ATOM 778 N N . TYR A 1 107 ? -2.924 4.866 49.262 1.00 21.93 107 TYR A N 1
ATOM 779 C CA . TYR A 1 107 ? -3.112 6.250 49.693 1.00 20.97 107 TYR A CA 1
ATOM 780 C C . TYR A 1 107 ? -1.956 7.106 49.192 1.00 20.04 107 TYR A C 1
ATOM 781 O O . TYR A 1 107 ? -0.908 6.583 48.813 1.00 19.51 107 TYR A O 1
ATOM 790 N N . VAL A 1 108 ? -2.152 8.420 49.168 1.00 18.94 108 VAL A N 1
ATOM 791 C CA . VAL A 1 108 ? -1.080 9.325 48.773 1.00 17.06 108 VAL A CA 1
ATOM 792 C C . VAL A 1 108 ? -0.732 10.122 50.022 1.00 16.34 108 VAL A C 1
ATOM 793 O O . VAL A 1 108 ? -1.562 10.284 50.917 1.00 16.96 108 VAL A O 1
ATOM 797 N N . ASP A 1 109 ? 0.497 10.606 50.092 1.00 16.90 109 ASP A N 1
ATOM 798 C CA . ASP A 1 109 ? 0.927 11.359 51.254 1.00 16.33 109 ASP A CA 1
ATOM 799 C C . ASP A 1 109 ? 0.359 12.772 51.260 1.00 17.62 109 ASP A C 1
ATOM 800 O O . ASP A 1 109 ? 0.041 13.313 52.320 1.00 16.81 109 ASP A O 1
ATOM 805 N N . LEU A 1 110 ? 0.197 13.352 50.076 1.00 17.95 110 LEU A N 1
ATOM 806 C CA . LEU A 1 110 ? -0.347 14.702 49.958 1.00 16.86 110 LEU A CA 1
ATOM 807 C C . LEU A 1 110 ? -1.203 14.807 48.700 1.00 15.82 110 LEU A C 1
ATOM 808 O O . LEU A 1 110 ? -0.789 14.374 47.624 1.00 15.94 110 LEU A O 1
ATOM 813 N N . TYR A 1 111 ? -2.403 15.367 48.842 1.00 15.05 111 TYR A N 1
ATOM 814 C CA . TYR A 1 111 ? -3.316 15.538 47.715 1.00 15.42 111 TYR A CA 1
ATOM 815 C C . TYR A 1 111 ? -3.691 17.009 47.627 1.00 14.88 111 TYR A C 1
ATOM 816 O O . TYR A 1 111 ? -4.213 17.574 48.589 1.00 16.56 111 TYR A O 1
ATOM 825 N N . LEU A 1 112 ? -3.432 17.621 46.474 1.00 14.97 112 LEU A N 1
ATOM 826 C CA . LEU A 1 112 ? -3.689 19.050 46.281 1.00 16.01 112 LEU A CA 1
ATOM 827 C C . LEU A 1 112 ? -4.707 19.399 45.214 1.00 15.40 112 LEU A C 1
ATOM 828 O O . LEU A 1 112 ? -4.883 18.660 44.250 1.00 16.26 112 LEU A O 1
ATOM 833 N N . ALA A 1 113 ? -5.377 20.533 45.388 1.00 15.18 113 ALA A N 1
ATOM 834 C CA . ALA A 1 113 ? -6.286 21.018 44.358 1.00 14.67 113 ALA A CA 1
ATOM 835 C C . ALA A 1 113 ? -5.254 21.705 43.445 1.00 16.09 113 ALA A C 1
ATOM 836 O O . ALA A 1 113 ? -4.573 22.633 43.876 1.00 16.51 113 ALA A O 1
ATOM 838 N N . HIS A 1 114 ? -5.120 21.244 42.204 1.00 14.27 114 HIS A N 1
ATOM 839 C CA . HIS A 1 114 ? -4.124 21.790 41.274 1.00 15.45 114 HIS A CA 1
ATOM 840 C C . HIS A 1 114 ? -4.365 23.262 40.973 1.00 16.66 114 HIS A C 1
ATOM 841 O O . HIS A 1 114 ? -3.434 24.009 40.679 1.00 17.44 114 HIS A O 1
ATOM 848 N N . MET A 1 115 ? -5.629 23.659 41.048 1.00 15.95 115 MET A N 1
ATOM 849 C CA . MET A 1 115 ? -6.055 25.038 40.802 1.00 15.35 115 MET A CA 1
ATOM 850 C C . MET A 1 115 ? -7.255 25.295 41.706 1.00 15.08 115 MET A C 1
ATOM 851 O O . MET A 1 115 ? -7.774 24.378 42.340 1.00 15.57 115 MET A O 1
ATOM 856 N N . PRO A 1 116 ? -7.697 26.555 41.793 1.00 15.08 116 PRO A N 1
ATOM 857 C CA . PRO A 1 116 ? -8.858 26.888 42.625 1.00 16.36 116 PRO A CA 1
ATOM 858 C C . PRO A 1 116 ? -10.130 26.972 41.774 1.00 16.50 116 PRO A C 1
ATOM 859 O O . PRO A 1 116 ? -11.240 27.048 42.305 1.00 18.47 116 PRO A O 1
ATOM 863 N N . ALA A 1 117 ? -9.953 26.934 40.455 1.00 17.91 117 ALA A N 1
ATOM 864 C CA . ALA A 1 117 ? -11.056 27.062 39.499 1.00 16.75 117 ALA A CA 1
ATOM 865 C C . ALA A 1 117 ? -11.540 25.778 38.827 1.00 16.74 117 ALA A C 1
ATOM 866 O O . ALA A 1 117 ? -10.789 25.134 38.096 1.00 17.81 117 ALA A O 1
ATOM 868 N N . ALA A 1 118 ? -12.806 25.430 39.056 1.00 17.60 118 ALA A N 1
ATOM 869 C CA . ALA A 1 118 ? -13.393 24.225 38.476 1.00 17.56 118 ALA A CA 1
ATOM 870 C C . ALA A 1 118 ? -13.888 24.443 37.043 1.00 17.68 118 ALA A C 1
ATOM 871 O O . ALA A 1 118 ? -14.379 25.517 36.696 1.00 15.96 118 ALA A O 1
ATOM 873 N N . PHE A 1 119 ? -13.755 23.399 36.228 1.00 16.67 119 PHE A N 1
ATOM 874 C CA . PHE A 1 119 ? -14.175 23.407 34.824 1.00 17.57 119 PHE A CA 1
ATOM 875 C C . PHE A 1 119 ? -14.868 22.086 34.510 1.00 18.84 119 PHE A C 1
ATOM 876 O O . PHE A 1 119 ? -14.825 21.147 35.308 1.00 19.88 119 PHE A O 1
ATOM 884 N N . ASN A 1 120 ? -15.510 22.011 33.347 1.00 20.34 120 ASN A N 1
ATOM 885 C CA . ASN A 1 120 ? -16.151 20.767 32.934 1.00 20.28 120 ASN A CA 1
ATOM 886 C C . ASN A 1 120 ? -15.051 19.944 32.249 1.00 22.36 120 ASN A C 1
ATOM 887 O O . ASN A 1 120 ? -13.907 20.382 32.189 1.00 21.25 120 ASN A O 1
ATOM 892 N N . ASP A 1 121 ? -15.402 18.766 31.739 1.00 25.44 121 ASP A N 1
ATOM 893 C CA . ASP A 1 121 ? -14.457 17.847 31.092 1.00 28.95 121 ASP A CA 1
ATOM 894 C C . ASP A 1 121 ? -13.461 18.404 30.070 1.00 28.12 121 ASP A C 1
ATOM 895 O O . ASP A 1 121 ? -12.260 18.142 30.165 1.00 27.76 121 ASP A O 1
ATOM 900 N N . ASP A 1 122 ? -13.937 19.149 29.079 1.00 27.27 122 ASP A N 1
ATOM 901 C CA . ASP A 1 122 ? -13.023 19.672 28.068 1.00 27.50 122 ASP A CA 1
ATOM 902 C C . ASP A 1 122 ? -12.667 21.129 28.316 1.00 27.86 122 ASP A C 1
ATOM 903 O O . ASP A 1 122 ? -12.144 21.816 27.434 1.00 24.55 122 ASP A O 1
ATOM 908 N N . MET A 1 123 ? -12.946 21.587 29.530 1.00 24.90 123 MET A N 1
ATOM 909 C CA . MET A 1 123 ? -12.659 22.955 29.925 1.00 24.79 123 MET A CA 1
ATOM 910 C C . MET A 1 123 ? -13.280 23.977 28.984 1.00 24.63 123 MET A C 1
ATOM 911 O O . MET A 1 123 ? -12.700 25.034 28.717 1.00 24.81 123 MET A O 1
ATOM 916 N N . SER A 1 124 ? -14.464 23.655 28.475 1.00 23.47 124 SER A N 1
ATOM 917 C CA . SER A 1 124 ? -15.167 24.564 27.579 1.00 22.92 124 SER A CA 1
ATOM 918 C C . SER A 1 124 ? -16.157 25.403 28.379 1.00 22.07 124 SER A C 1
ATOM 919 O O . SER A 1 124 ? -16.750 26.338 27.850 1.00 23.06 124 SER A O 1
ATOM 922 N N . GLU A 1 125 ? -16.330 25.069 29.655 1.00 21.17 125 GLU A N 1
ATOM 923 C CA . GLU A 1 125 ? -17.252 25.810 30.504 1.00 20.95 125 GLU A CA 1
ATOM 924 C C . GLU A 1 125 ? -16.746 25.932 31.931 1.00 20.46 125 GLU A C 1
ATOM 925 O O . GLU A 1 125 ? -16.167 24.994 32.477 1.00 21.04 125 GLU A O 1
ATOM 931 N N . HIS A 1 126 ? -16.953 27.103 32.521 1.00 18.87 126 HIS A N 1
ATOM 932 C CA . HIS A 1 126 ? -16.544 27.347 33.897 1.00 20.07 126 HIS A CA 1
ATOM 933 C C . HIS A 1 126 ? -17.591 26.757 34.834 1.00 20.81 126 HIS A C 1
ATOM 934 O O . HIS A 1 126 ? -18.782 26.741 34.521 1.00 21.02 126 HIS A O 1
ATOM 941 N N . ILE A 1 127 ? -17.142 26.250 35.974 1.00 19.78 127 ILE A N 1
ATOM 942 C CA . ILE A 1 127 ? -18.059 25.737 36.980 1.00 20.32 127 ILE A CA 1
ATOM 943 C C . ILE A 1 127 ? -17.763 26.611 38.188 1.00 20.45 127 ILE A C 1
ATOM 944 O O . ILE A 1 127 ? -16.689 26.523 38.785 1.00 20.67 127 ILE A O 1
ATOM 949 N N . ALA A 1 128 ? -18.718 27.475 38.519 1.00 21.88 128 ALA A N 1
ATOM 950 C CA . ALA A 1 128 ? -18.572 28.415 39.619 1.00 21.91 128 ALA A CA 1
ATOM 951 C C . ALA A 1 128 ? -18.742 27.797 40.996 1.00 23.02 128 ALA A C 1
ATOM 952 O O . ALA A 1 128 ? -19.618 28.200 41.760 1.00 23.90 128 ALA A O 1
ATOM 954 N N . SER A 1 129 ? -17.899 26.822 41.313 1.00 20.93 129 SER A N 1
ATOM 955 C CA . SER A 1 129 ? -17.949 26.173 42.614 1.00 20.82 129 SER A CA 1
ATOM 956 C C . SER A 1 129 ? -16.988 26.914 43.538 1.00 19.32 129 SER A C 1
ATOM 957 O O . SER A 1 129 ? -15.775 26.897 43.333 1.00 20.29 129 SER A O 1
ATOM 960 N N . PRO A 1 130 ? -17.516 27.584 44.573 1.00 19.98 130 PRO A N 1
ATOM 961 C CA . PRO A 1 130 ? -16.644 28.322 45.494 1.00 19.80 130 PRO A CA 1
ATOM 962 C C . PRO A 1 130 ? -15.561 27.446 46.112 1.00 19.26 130 PRO A C 1
ATOM 963 O O . PRO A 1 130 ? -15.766 26.249 46.319 1.00 19.13 130 PRO A O 1
ATOM 967 N N . VAL A 1 131 ? -14.407 28.039 46.399 1.00 18.16 131 VAL A N 1
ATOM 968 C CA . VAL A 1 131 ? -13.307 27.277 46.982 1.00 20.49 131 VAL A CA 1
ATOM 969 C C . VAL A 1 131 ? -13.729 26.616 48.289 1.00 20.17 131 VAL A C 1
ATOM 970 O O . VAL A 1 131 ? -13.135 25.619 48.704 1.00 19.86 131 VAL A O 1
ATOM 974 N N . GLU A 1 132 ? -14.754 27.162 48.940 1.00 20.05 132 GLU A N 1
ATOM 975 C CA . GLU A 1 132 ? -15.226 26.567 50.184 1.00 20.32 132 GLU A CA 1
ATOM 976 C C . GLU A 1 132 ? -15.802 25.181 49.899 1.00 19.86 132 GLU A C 1
ATOM 977 O O . GLU A 1 132 ? -15.567 24.239 50.655 1.00 21.03 132 GLU A O 1
ATOM 983 N N . ASP A 1 133 ? -16.548 25.056 48.805 1.00 19.66 133 ASP A N 1
ATOM 984 C CA . ASP A 1 133 ? -17.138 23.773 48.440 1.00 20.33 133 ASP A CA 1
ATOM 985 C C . ASP A 1 133 ? -16.064 22.795 47.989 1.00 20.42 133 ASP A C 1
ATOM 986 O O . ASP A 1 133 ? -16.157 21.588 48.240 1.00 20.51 133 ASP A O 1
ATOM 991 N N . VAL A 1 134 ? -15.041 23.321 47.323 1.00 18.18 134 VAL A N 1
ATOM 992 C CA . VAL A 1 134 ? -13.932 22.499 46.854 1.00 17.52 134 VAL A CA 1
ATOM 993 C C . VAL A 1 134 ? -13.189 21.952 48.066 1.00 17.48 134 VAL A C 1
ATOM 994 O O . VAL A 1 134 ? -12.898 20.754 48.149 1.00 16.93 134 VAL A O 1
ATOM 998 N N . TRP A 1 135 ? -12.887 22.824 49.022 1.00 16.75 135 TRP A N 1
ATOM 999 C CA . TRP A 1 135 ? -12.162 22.366 50.198 1.00 17.66 135 TRP A CA 1
ATOM 1000 C C . TRP A 1 135 ? -12.921 21.319 51.021 1.00 17.86 135 TRP A C 1
ATOM 1001 O O . TRP A 1 135 ? -12.306 20.423 51.603 1.00 18.68 135 TRP A O 1
ATOM 1012 N N . ARG A 1 136 ? -14.246 21.420 51.079 1.00 17.80 136 ARG A N 1
ATOM 1013 C CA . ARG A 1 136 ? -15.008 20.437 51.839 1.00 18.09 136 ARG A CA 1
ATOM 1014 C C . ARG A 1 136 ? -14.753 19.028 51.294 1.00 18.56 136 ARG A C 1
ATOM 1015 O O . ARG A 1 136 ? -14.739 18.058 52.054 1.00 18.27 136 ARG A O 1
ATOM 1023 N N . GLN A 1 137 ? -14.540 18.904 49.986 1.00 17.98 137 GLN A N 1
ATOM 1024 C CA . GLN A 1 137 ? -14.270 17.583 49.419 1.00 17.77 137 GLN A CA 1
ATOM 1025 C C . GLN A 1 137 ? -12.890 17.076 49.841 1.00 18.65 137 GLN A C 1
ATOM 1026 O O . GLN A 1 137 ? -12.687 15.873 50.022 1.00 17.93 137 GLN A O 1
ATOM 1032 N N . PHE A 1 138 ? -11.941 17.994 49.996 1.00 16.76 138 PHE A N 1
ATOM 1033 C CA . PHE A 1 138 ? -10.598 17.612 50.415 1.00 16.39 138 PHE A CA 1
ATOM 1034 C C . PHE A 1 138 ? -10.628 17.162 51.868 1.00 16.28 138 PHE A C 1
ATOM 1035 O O . PHE A 1 138 ? -9.947 16.208 52.254 1.00 16.43 138 PHE A O 1
ATOM 1043 N N . ASP A 1 139 ? -11.433 17.849 52.670 1.00 17.16 139 ASP A N 1
ATOM 1044 C CA . ASP A 1 139 ? -11.586 17.502 54.079 1.00 17.31 139 ASP A CA 1
ATOM 1045 C C . ASP A 1 139 ? -12.093 16.059 54.150 1.00 18.56 139 ASP A C 1
ATOM 1046 O O . ASP A 1 139 ? -11.609 15.260 54.951 1.00 18.36 139 ASP A O 1
ATOM 1051 N N . ALA A 1 140 ? -13.055 15.733 53.289 1.00 17.99 140 ALA A N 1
ATOM 1052 C CA . ALA A 1 140 ? -13.642 14.398 53.250 1.00 18.83 140 ALA A CA 1
ATOM 1053 C C . ALA A 1 140 ? -12.661 13.290 52.869 1.00 19.91 140 ALA A C 1
ATOM 1054 O O . ALA A 1 140 ? -12.636 12.244 53.515 1.00 19.75 140 ALA A O 1
ATOM 1056 N N . VAL A 1 141 ? -11.865 13.502 51.823 1.00 18.66 141 VAL A N 1
ATOM 1057 C CA . VAL A 1 141 ? -10.911 12.475 51.408 1.00 18.98 141 VAL A CA 1
ATOM 1058 C C . VAL A 1 141 ? -9.823 12.296 52.465 1.00 19.04 141 VAL A C 1
ATOM 1059 O O . VAL A 1 141 ? -9.308 11.194 52.658 1.00 19.86 141 VAL A O 1
ATOM 1063 N N . TYR A 1 142 ? -9.481 13.381 53.155 1.00 17.56 142 TYR A N 1
ATOM 1064 C CA . TYR A 1 142 ? -8.484 13.329 54.221 1.00 18.40 142 TYR A CA 1
ATOM 1065 C C . TYR A 1 142 ? -9.027 12.465 55.358 1.00 18.72 142 TYR A C 1
ATOM 1066 O O . TYR A 1 142 ? -8.346 11.568 55.851 1.00 20.23 142 TYR A O 1
ATOM 1075 N N . LYS A 1 143 ? -10.261 12.735 55.766 1.00 18.59 143 LYS A N 1
ATOM 1076 C CA . LYS A 1 143 ? -10.873 11.978 56.852 1.00 18.55 143 LYS A CA 1
ATOM 1077 C C . LYS A 1 143 ? -11.079 10.516 56.468 1.00 20.12 143 LYS A C 1
ATOM 1078 O O . LYS A 1 143 ? -11.092 9.642 57.333 1.00 19.49 143 LYS A O 1
ATOM 1084 N N . ALA A 1 144 ? -11.211 10.248 55.172 1.00 20.90 144 ALA A N 1
ATOM 1085 C CA . ALA A 1 144 ? -11.404 8.879 54.702 1.00 22.42 144 ALA A CA 1
ATOM 1086 C C . ALA A 1 144 ? -10.087 8.109 54.716 1.00 23.56 144 ALA A C 1
ATOM 1087 O O . ALA A 1 144 ? -10.071 6.891 54.538 1.00 24.82 144 ALA A O 1
ATOM 1089 N N . GLY A 1 145 ? -8.985 8.826 54.912 1.00 21.56 145 GLY A N 1
ATOM 1090 C CA . GLY A 1 145 ? -7.682 8.188 54.950 1.00 21.35 145 GLY A CA 1
ATOM 1091 C C . GLY A 1 145 ? -7.027 7.945 53.601 1.00 20.51 145 GLY A C 1
ATOM 1092 O O . GLY A 1 145 ? -6.019 7.241 53.515 1.00 21.16 145 GLY A O 1
ATOM 1093 N N . LEU A 1 146 ? -7.593 8.522 52.547 1.00 20.09 146 LEU A N 1
ATOM 1094 C CA . LEU A 1 146 ? -7.056 8.367 51.198 1.00 20.10 146 LEU A CA 1
ATOM 1095 C C . LEU A 1 146 ? -5.828 9.245 50.970 1.00 19.21 146 LEU A C 1
ATOM 1096 O O . LEU A 1 146 ? -5.018 8.980 50.081 1.00 19.64 146 LEU A O 1
ATOM 1101 N N . ALA A 1 147 ? -5.702 10.299 51.770 1.00 18.49 147 ALA A N 1
ATOM 1102 C CA . ALA A 1 147 ? -4.560 11.208 51.669 1.00 18.95 147 ALA A CA 1
ATOM 1103 C C . ALA A 1 147 ? -4.084 11.529 53.083 1.00 17.63 147 ALA A C 1
ATOM 1104 O O . ALA A 1 147 ? -4.893 11.865 53.946 1.00 18.00 147 ALA A O 1
ATOM 1106 N N . LYS A 1 148 ? -2.778 11.425 53.321 1.00 17.22 148 LYS A N 1
ATOM 1107 C CA . LYS A 1 148 ? -2.219 11.694 54.647 1.00 18.45 148 LYS A CA 1
ATOM 1108 C C . LYS A 1 148 ? -2.143 13.183 54.969 1.00 16.96 148 LYS A C 1
ATOM 1109 O O . LYS A 1 148 ? -1.893 13.563 56.112 1.00 18.42 148 LYS A O 1
ATOM 1115 N N . ALA A 1 149 ? -2.362 14.012 53.955 1.00 16.04 149 ALA A N 1
ATOM 1116 C CA . ALA A 1 149 ? -2.332 15.463 54.097 1.00 15.21 149 ALA A CA 1
ATOM 1117 C C . ALA A 1 149 ? -3.005 16.049 52.860 1.00 15.88 149 ALA A C 1
ATOM 1118 O O . ALA A 1 149 ? -3.026 15.416 51.800 1.00 16.39 149 ALA A O 1
ATOM 1120 N N . VAL A 1 150 ? -3.556 17.251 52.988 1.00 15.83 150 VAL A N 1
ATOM 1121 C CA . VAL A 1 150 ? -4.227 17.892 51.868 1.00 15.47 150 VAL A CA 1
ATOM 1122 C C . VAL A 1 150 ? -3.803 19.346 51.734 1.00 16.07 150 VAL A C 1
ATOM 1123 O O . VAL A 1 150 ? -3.388 19.978 52.707 1.00 15.53 150 VAL A O 1
ATOM 1127 N N . GLY A 1 151 ? -3.906 19.874 50.521 1.00 15.57 151 GLY A N 1
ATOM 1128 C CA . GLY A 1 151 ? -3.504 21.247 50.290 1.00 15.43 151 GLY A CA 1
ATOM 1129 C C . GLY A 1 151 ? -3.983 21.806 48.971 1.00 15.58 151 GLY A C 1
ATOM 1130 O O . GLY A 1 151 ? -4.832 21.223 48.299 1.00 14.40 151 GLY A O 1
ATOM 1131 N N . VAL A 1 152 ? -3.408 22.941 48.596 1.00 14.89 152 VAL A N 1
ATOM 1132 C CA . VAL A 1 152 ? -3.801 23.629 47.382 1.00 14.31 152 VAL A CA 1
ATOM 1133 C C . VAL A 1 152 ? -2.610 24.108 46.557 1.00 14.50 152 VAL A C 1
ATOM 1134 O O . VAL A 1 152 ? -1.478 24.172 47.044 1.00 16.23 152 VAL A O 1
ATOM 1138 N N . SER A 1 153 ? -2.877 24.448 45.300 1.00 15.17 153 SER A N 1
ATOM 1139 C CA . SER A 1 153 ? -1.840 24.949 44.410 1.00 15.88 153 SER A CA 1
ATOM 1140 C C . SER A 1 153 ? -2.424 26.075 43.570 1.00 16.19 153 SER A C 1
ATOM 1141 O O . SER A 1 153 ? -3.546 25.978 43.081 1.00 15.14 153 SER A O 1
ATOM 1144 N N . ASN A 1 154 ? -1.664 27.151 43.419 1.00 15.96 154 ASN A N 1
ATOM 1145 C CA . ASN A 1 154 ? -2.106 28.293 42.621 1.00 16.94 154 ASN A CA 1
ATOM 1146 C C . ASN A 1 154 ? -3.331 29.018 43.190 1.00 16.24 154 ASN A C 1
ATOM 1147 O O . ASN A 1 154 ? -4.115 29.605 42.443 1.00 16.13 154 ASN A O 1
ATOM 1152 N N . TRP A 1 155 ? -3.499 28.955 44.507 1.00 16.22 155 TRP A N 1
ATOM 1153 C CA . TRP A 1 155 ? -4.592 29.641 45.185 1.00 16.37 155 TRP A CA 1
ATOM 1154 C C . TRP A 1 155 ? -3.996 30.926 45.754 1.00 16.76 155 TRP A C 1
ATOM 1155 O O . TRP A 1 155 ? -2.798 30.967 46.056 1.00 16.89 155 TRP A O 1
ATOM 1166 N N . ASN A 1 156 ? -4.806 31.973 45.905 1.00 17.75 156 ASN A N 1
ATOM 1167 C CA . ASN A 1 156 ? -4.277 33.200 46.496 1.00 16.76 156 ASN A CA 1
ATOM 1168 C C . ASN A 1 156 ? -4.589 33.192 47.995 1.00 17.73 156 ASN A C 1
ATOM 1169 O O . ASN A 1 156 ? -5.302 32.311 48.476 1.00 17.43 156 ASN A O 1
ATOM 1174 N N . ASN A 1 157 ? -4.045 34.156 48.730 1.00 18.03 157 ASN A N 1
ATOM 1175 C CA . ASN A 1 157 ? -4.243 34.225 50.175 1.00 18.58 157 ASN A CA 1
ATOM 1176 C C . ASN A 1 157 ? -5.703 34.277 50.608 1.00 18.00 157 ASN A C 1
ATOM 1177 O O . ASN A 1 157 ? -6.082 33.632 51.586 1.00 17.38 157 ASN A O 1
ATOM 1182 N N . ASP A 1 158 ? -6.520 35.046 49.895 1.00 19.61 158 ASP A N 1
ATOM 1183 C CA . ASP A 1 158 ? -7.930 35.173 50.247 1.00 21.12 158 ASP A CA 1
ATOM 1184 C C . ASP A 1 158 ? -8.676 33.852 50.099 1.00 20.11 158 ASP A C 1
ATOM 1185 O O . ASP A 1 158 ? -9.539 33.525 50.914 1.00 20.33 158 ASP A O 1
ATOM 1190 N N . GLN A 1 159 ? -8.339 33.092 49.061 1.00 18.40 159 GLN A N 1
ATOM 1191 C CA . GLN A 1 159 ? -8.985 31.804 48.830 1.00 16.45 159 GLN A CA 1
ATOM 1192 C C . GLN A 1 159 ? -8.588 30.820 49.927 1.00 16.63 159 GLN A C 1
ATOM 1193 O O . GLN A 1 159 ? -9.422 30.056 50.424 1.00 17.21 159 GLN A O 1
ATOM 1199 N N . ILE A 1 160 ? -7.318 30.836 50.315 1.00 16.96 160 ILE A N 1
ATOM 1200 C CA . ILE A 1 160 ? -6.871 29.945 51.377 1.00 16.83 160 ILE A CA 1
ATOM 1201 C C . ILE A 1 160 ? -7.559 30.323 52.689 1.00 17.43 160 ILE A C 1
ATOM 1202 O O . ILE A 1 160 ? -7.992 29.449 53.444 1.00 19.15 160 ILE A O 1
ATOM 1207 N N . SER A 1 161 ? -7.671 31.623 52.958 1.00 17.27 161 SER A N 1
ATOM 1208 C CA . SER A 1 161 ? -8.328 32.084 54.181 1.00 18.77 161 SER A CA 1
ATOM 1209 C C . SER A 1 161 ? -9.784 31.621 54.219 1.00 19.17 161 SER A C 1
ATOM 1210 O O . SER A 1 161 ? -10.293 31.246 55.273 1.00 19.41 161 SER A O 1
ATOM 1213 N N . ARG A 1 162 ? -10.453 31.656 53.070 1.00 18.97 162 ARG A N 1
ATOM 1214 C CA . ARG A 1 162 ? -11.846 31.231 53.003 1.00 18.23 162 ARG A CA 1
ATOM 1215 C C . ARG A 1 162 ? -11.964 29.742 53.309 1.00 19.48 162 ARG A C 1
ATOM 1216 O O . ARG A 1 162 ? -12.941 29.300 53.918 1.00 20.15 162 ARG A O 1
ATOM 1224 N N . ALA A 1 163 ? -10.965 28.968 52.896 1.00 18.01 163 ALA A N 1
ATOM 1225 C CA . ALA A 1 163 ? -10.971 27.530 53.154 1.00 17.86 163 ALA A CA 1
ATOM 1226 C C . ALA A 1 163 ? -10.721 27.272 54.639 1.00 19.25 163 ALA A C 1
ATOM 1227 O O . ALA A 1 163 ? -11.384 26.431 55.252 1.00 19.94 163 ALA A O 1
ATOM 1229 N N . LEU A 1 164 ? -9.774 28.003 55.220 1.00 19.37 164 LEU A N 1
ATOM 1230 C CA . LEU A 1 164 ? -9.442 27.839 56.636 1.00 21.34 164 LEU A CA 1
ATOM 1231 C C . LEU A 1 164 ? -10.600 28.199 57.553 1.00 21.82 164 LEU A C 1
ATOM 1232 O O . LEU A 1 164 ? -10.831 27.534 58.563 1.00 22.32 164 LEU A O 1
ATOM 1237 N N . ALA A 1 165 ? -11.325 29.252 57.188 1.00 21.50 165 ALA A N 1
ATOM 1238 C CA . ALA A 1 165 ? -12.452 29.741 57.973 1.00 22.17 165 ALA A CA 1
ATOM 1239 C C . ALA A 1 165 ? -13.566 28.719 58.178 1.00 21.86 165 ALA A C 1
ATOM 1240 O O . ALA A 1 165 ? -14.372 28.861 59.093 1.00 22.61 165 ALA A O 1
ATOM 1242 N N . LEU A 1 166 ? -13.615 27.697 57.329 1.00 20.62 166 LEU A N 1
ATOM 1243 C CA . LEU A 1 166 ? -14.645 26.668 57.436 1.00 19.76 166 LEU A CA 1
ATOM 1244 C C . LEU A 1 166 ? -14.543 25.860 58.723 1.00 20.27 166 LEU A C 1
ATOM 1245 O O . LEU A 1 166 ? -15.516 25.236 59.147 1.00 21.20 166 LEU A O 1
ATOM 1250 N N . GLY A 1 167 ? -13.362 25.858 59.330 1.00 19.91 167 GLY A N 1
ATOM 1251 C CA . GLY A 1 167 ? -13.177 25.121 60.565 1.00 21.45 167 GLY A CA 1
ATOM 1252 C C . GLY A 1 167 ? -13.058 23.622 60.361 1.00 21.23 167 GLY A C 1
ATOM 1253 O O . GLY A 1 167 ? -13.308 22.843 61.280 1.00 22.12 167 GLY A O 1
ATOM 1254 N N . LEU A 1 168 ? -12.689 23.212 59.153 1.00 19.62 168 LEU A N 1
ATOM 1255 C CA . LEU A 1 168 ? -12.521 21.796 58.849 1.00 18.73 168 LEU A CA 1
ATOM 1256 C C . LEU A 1 168 ? -11.023 21.490 58.898 1.00 20.15 168 LEU A C 1
ATOM 1257 O O . LEU A 1 168 ? -10.262 22.189 59.575 1.00 19.86 168 LEU A O 1
ATOM 1262 N N . THR A 1 169 ? -10.597 20.447 58.195 1.00 19.10 169 THR A N 1
ATOM 1263 C CA . THR A 1 169 ? -9.184 20.093 58.166 1.00 18.52 169 THR A CA 1
ATOM 1264 C C . THR A 1 169 ? -8.396 21.297 57.646 1.00 18.13 169 THR A C 1
ATOM 1265 O O . THR A 1 169 ? -8.765 21.902 56.641 1.00 17.95 169 THR A O 1
ATOM 1269 N N . PRO A 1 170 ? -7.323 21.685 58.346 1.00 19.67 170 PRO A N 1
ATOM 1270 C CA . PRO A 1 170 ? -6.522 22.828 57.897 1.00 19.15 170 PRO A CA 1
ATOM 1271 C C . PRO A 1 170 ? -5.812 22.543 56.576 1.00 20.54 170 PRO A C 1
ATOM 1272 O O . PRO A 1 170 ? -5.614 21.385 56.204 1.00 19.14 170 PRO A O 1
ATOM 1276 N N . VAL A 1 171 ? -5.456 23.600 55.855 1.00 18.33 171 VAL A N 1
ATOM 1277 C CA . VAL A 1 171 ? -4.713 23.440 54.612 1.00 17.55 171 VAL A CA 1
ATOM 1278 C C . VAL A 1 171 ? -3.293 23.125 55.094 1.00 17.57 171 VAL A C 1
ATOM 1279 O O . VAL A 1 171 ? -2.696 23.918 55.819 1.00 18.01 171 VAL A O 1
ATOM 1283 N N . HIS A 1 172 ? -2.748 21.975 54.698 1.00 15.96 172 HIS A N 1
ATOM 1284 C CA . HIS A 1 172 ? -1.413 21.573 55.156 1.00 16.68 172 HIS A CA 1
ATOM 1285 C C . HIS A 1 172 ? -0.267 22.082 54.290 1.00 14.86 172 HIS A C 1
ATOM 1286 O O . HIS A 1 172 ? 0.860 22.225 54.769 1.00 15.12 172 HIS A O 1
ATOM 1293 N N . ASN A 1 173 ? -0.550 22.345 53.018 1.00 15.19 173 ASN A N 1
ATOM 1294 C CA . ASN A 1 173 ? 0.486 22.789 52.089 1.00 15.35 173 ASN A CA 1
ATOM 1295 C C . ASN A 1 173 ? -0.065 23.652 50.956 1.00 15.47 173 ASN A C 1
ATOM 1296 O O . ASN A 1 173 ? -1.224 23.516 50.561 1.00 15.09 173 ASN A O 1
ATOM 1301 N N . SER A 1 174 ? 0.773 24.557 50.460 1.00 15.75 174 SER A N 1
ATOM 1302 C CA . SER A 1 174 ? 0.435 25.430 49.342 1.00 16.50 174 SER A CA 1
ATOM 1303 C C . SER A 1 174 ? 1.608 25.343 48.372 1.00 15.33 174 SER A C 1
ATOM 1304 O O . SER A 1 174 ? 2.747 25.633 48.739 1.00 15.31 174 SER A O 1
ATOM 1307 N N . GLN A 1 175 ? 1.328 24.920 47.144 1.00 14.68 175 GLN A N 1
ATOM 1308 C CA . GLN A 1 175 ? 2.360 24.795 46.127 1.00 14.23 175 GLN A CA 1
ATOM 1309 C C . GLN A 1 175 ? 2.174 25.903 45.108 1.00 13.50 175 GLN A C 1
ATOM 1310 O O . GLN A 1 175 ? 1.135 25.988 44.448 1.00 15.00 175 GLN A O 1
ATOM 1316 N N . VAL A 1 176 ? 3.181 26.761 44.983 1.00 14.17 176 VAL A N 1
ATOM 1317 C CA . VAL A 1 176 ? 3.106 27.879 44.051 1.00 14.51 176 VAL A CA 1
ATOM 1318 C C . VAL A 1 176 ? 4.431 28.135 43.345 1.00 14.88 176 VAL A C 1
ATOM 1319 O O . VAL A 1 176 ? 5.471 27.592 43.720 1.00 15.69 176 VAL A O 1
ATOM 1323 N N . GLU A 1 177 ? 4.374 28.960 42.306 1.00 14.13 177 GLU A N 1
ATOM 1324 C CA . GLU A 1 177 ? 5.567 29.344 41.570 1.00 15.47 177 GLU A CA 1
ATOM 1325 C C . GLU A 1 177 ? 6.380 30.187 42.544 1.00 15.40 177 GLU A C 1
ATOM 1326 O O . GLU A 1 177 ? 5.861 31.136 43.124 1.00 16.71 177 GLU A O 1
ATOM 1332 N N . LEU A 1 178 ? 7.646 29.837 42.737 1.00 16.08 178 LEU A N 1
ATOM 1333 C CA . LEU A 1 178 ? 8.492 30.595 43.643 1.00 15.89 178 LEU A CA 1
ATOM 1334 C C . LEU A 1 178 ? 9.956 30.398 43.288 1.00 17.77 178 LEU A C 1
ATOM 1335 O O . LEU A 1 178 ? 10.464 29.279 43.269 1.00 17.33 178 LEU A O 1
ATOM 1340 N N . HIS A 1 17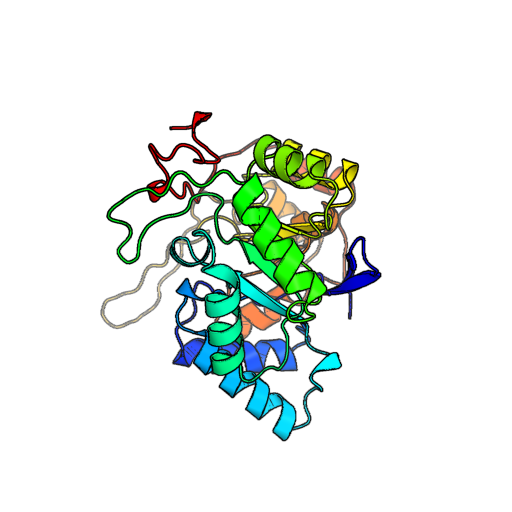9 ? 10.623 31.503 42.985 1.00 16.53 179 HIS A N 1
ATOM 1341 C CA . HIS A 1 179 ? 12.037 31.490 42.644 1.00 16.18 179 HIS A CA 1
ATOM 1342 C C . HIS A 1 179 ? 12.578 32.889 42.895 1.00 17.74 179 HIS A C 1
ATOM 1343 O O . HIS A 1 179 ? 11.812 33.795 43.216 1.00 17.59 179 HIS A O 1
ATOM 1350 N N . LEU A 1 180 ? 13.888 33.068 42.774 1.00 17.31 180 LEU A N 1
ATOM 1351 C CA . LEU A 1 180 ? 14.490 34.371 43.047 1.00 18.31 180 LEU A CA 1
ATOM 1352 C C . LEU A 1 180 ? 13.809 35.543 42.356 1.00 18.94 180 LEU A C 1
ATOM 1353 O O . LEU A 1 180 ? 13.582 36.585 42.977 1.00 17.94 180 LEU A O 1
ATOM 1358 N N . TYR A 1 181 ? 13.480 35.373 41.079 1.00 19.20 181 TYR A N 1
ATOM 1359 C CA . TYR A 1 181 ? 12.835 36.437 40.322 1.00 21.29 181 TYR A CA 1
ATOM 1360 C C . TYR A 1 181 ? 11.302 36.468 40.428 1.00 22.99 181 TYR A C 1
ATOM 1361 O O . TYR A 1 181 ? 10.617 36.987 39.553 1.00 23.44 181 TYR A O 1
ATOM 1370 N N . PHE A 1 182 ? 10.786 35.899 41.518 1.00 22.96 182 PHE A N 1
ATOM 1371 C CA . PHE A 1 182 ? 9.354 35.888 41.849 1.00 21.04 182 PHE A CA 1
ATOM 1372 C C . PHE A 1 182 ? 9.298 35.284 43.254 1.00 21.43 182 PHE A C 1
ATOM 1373 O O . PHE A 1 182 ? 8.765 34.184 43.461 1.00 18.67 182 PHE A O 1
ATOM 1381 N N . PRO A 1 183 ? 9.862 36.012 44.236 1.00 21.41 183 PRO A N 1
ATOM 1382 C CA . PRO A 1 183 ? 9.983 35.697 45.663 1.00 21.24 183 PRO A CA 1
ATOM 1383 C C . PRO A 1 183 ? 8.743 35.314 46.452 1.00 19.00 183 PRO A C 1
ATOM 1384 O O . PRO A 1 183 ? 8.838 34.556 47.416 1.00 18.62 183 PRO A O 1
ATOM 1388 N N . GLN A 1 184 ? 7.592 35.860 46.072 1.00 17.60 184 GLN A N 1
ATOM 1389 C CA . GLN A 1 184 ? 6.349 35.573 46.779 1.00 19.77 184 GLN A CA 1
ATOM 1390 C C . GLN A 1 184 ? 6.491 35.827 48.288 1.00 20.35 184 GLN A C 1
ATOM 1391 O O . GLN A 1 184 ? 6.088 35.000 49.109 1.00 19.36 184 GLN A O 1
ATOM 1397 N N . HIS A 1 185 ? 7.063 36.971 48.655 1.00 21.32 185 HIS A N 1
ATOM 1398 C CA . HIS A 1 185 ? 7.239 37.300 50.068 1.00 21.26 185 HIS A CA 1
ATOM 1399 C C . HIS A 1 185 ? 5.912 37.319 50.821 1.00 21.17 185 HIS A C 1
ATOM 1400 O O . HIS A 1 185 ? 5.805 36.778 51.922 1.00 21.76 185 HIS A O 1
ATOM 1407 N N . ASP A 1 186 ? 4.902 37.940 50.221 1.00 21.04 186 ASP A N 1
ATOM 1408 C CA . ASP A 1 186 ? 3.584 38.042 50.841 1.00 22.46 186 ASP A CA 1
ATOM 1409 C C . ASP A 1 186 ? 2.940 36.678 51.083 1.00 21.07 186 ASP A C 1
ATOM 1410 O O . ASP A 1 186 ? 2.411 36.419 52.163 1.00 20.98 186 ASP A O 1
ATOM 1415 N N . HIS A 1 187 ? 2.983 35.806 50.081 1.00 19.26 187 HIS A N 1
ATOM 1416 C CA . HIS A 1 187 ? 2.375 34.486 50.225 1.00 19.70 187 HIS A CA 1
ATOM 1417 C C . HIS A 1 187 ? 3.069 33.647 51.292 1.00 18.91 187 HIS A C 1
ATOM 1418 O O . HIS A 1 187 ? 2.408 33.030 52.129 1.00 20.49 187 HIS A O 1
ATOM 1425 N N . VAL A 1 188 ? 4.399 33.629 51.268 1.00 18.29 188 VAL A N 1
ATOM 1426 C CA . VAL A 1 188 ? 5.157 32.853 52.245 1.00 19.34 188 VAL A CA 1
ATOM 1427 C C . VAL A 1 188 ? 4.889 33.354 53.661 1.00 19.95 188 VAL A C 1
ATOM 1428 O O . VAL A 1 188 ? 4.715 32.559 54.580 1.00 19.52 188 VAL A O 1
ATOM 1432 N N . ASP A 1 189 ? 4.854 34.671 53.843 1.00 20.65 189 ASP A N 1
ATOM 1433 C CA . ASP A 1 189 ? 4.581 35.217 55.169 1.00 22.70 189 ASP A CA 1
ATOM 1434 C C . ASP A 1 189 ? 3.175 34.834 55.620 1.00 20.84 189 ASP A C 1
ATOM 1435 O O . ASP A 1 189 ? 2.960 34.506 56.785 1.00 21.51 189 ASP A O 1
ATOM 1440 N N . PHE A 1 190 ? 2.225 34.866 54.690 1.00 19.82 190 PHE A N 1
ATOM 1441 C CA . PHE A 1 190 ? 0.847 34.499 54.994 1.00 18.22 190 PHE A CA 1
ATOM 1442 C C . PHE A 1 190 ? 0.783 33.040 55.446 1.00 18.76 190 PHE A C 1
ATOM 1443 O O . PHE A 1 190 ? 0.159 32.720 56.456 1.00 19.52 190 PHE A O 1
ATOM 1451 N N . CYS A 1 191 ? 1.427 32.159 54.688 1.00 18.21 191 CYS A N 1
ATOM 1452 C CA . CYS A 1 191 ? 1.429 30.734 55.012 1.00 19.91 191 CYS A CA 1
ATOM 1453 C C . CYS A 1 191 ? 2.099 30.445 56.351 1.00 21.10 191 CYS A C 1
ATOM 1454 O O . CYS A 1 191 ? 1.626 29.605 57.117 1.00 19.90 191 CYS A O 1
ATOM 1457 N N . LYS A 1 192 ? 3.198 31.137 56.633 1.00 21.56 192 LYS A N 1
ATOM 1458 C CA . LYS A 1 192 ? 3.899 30.940 57.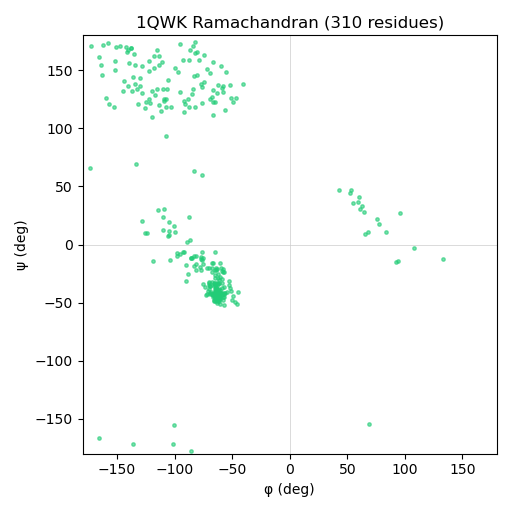895 1.00 24.03 192 LYS A CA 1
ATOM 1459 C C . LYS A 1 192 ? 2.971 31.284 59.056 1.00 23.86 192 LYS A C 1
ATOM 1460 O O . LYS A 1 192 ? 2.935 30.578 60.065 1.00 25.44 192 LYS A O 1
ATOM 1466 N N . LYS A 1 193 ? 2.210 32.362 58.903 1.00 23.70 193 LYS A N 1
ATOM 1467 C CA . LYS A 1 193 ? 1.286 32.796 59.942 1.00 24.61 193 LYS A CA 1
ATOM 1468 C C . LYS A 1 193 ? 0.218 31.761 60.260 1.00 23.63 193 LYS A C 1
ATOM 1469 O O . LYS A 1 193 ? -0.215 31.647 61.407 1.00 24.83 193 LYS A O 1
ATOM 1475 N N . HIS A 1 194 ? -0.204 31.008 59.247 1.00 22.74 194 HIS A N 1
ATOM 1476 C CA . HIS A 1 194 ? -1.242 29.992 59.423 1.00 21.84 194 HIS A CA 1
ATOM 1477 C C . HIS A 1 194 ? -0.694 28.569 59.443 1.00 21.25 194 HIS A C 1
ATOM 1478 O O . HIS A 1 194 ? -1.438 27.611 59.231 1.00 22.31 194 HIS A O 1
ATOM 1485 N N . ASN A 1 195 ? 0.603 28.433 59.702 1.00 21.21 195 ASN A N 1
ATOM 1486 C CA . ASN A 1 195 ? 1.251 27.125 59.764 1.00 21.83 195 ASN A CA 1
ATOM 1487 C C . ASN A 1 195 ? 0.996 26.271 58.527 1.00 22.14 195 ASN A C 1
ATOM 1488 O O . ASN A 1 195 ? 0.701 25.075 58.622 1.00 21.98 195 ASN A O 1
ATOM 1493 N N . ILE A 1 196 ? 1.104 26.895 57.361 1.00 18.07 196 ILE A N 1
ATOM 1494 C CA . ILE A 1 196 ? 0.905 26.191 56.098 1.00 16.99 196 ILE A CA 1
ATOM 1495 C C . ILE A 1 196 ? 2.281 26.042 55.449 1.00 17.07 196 ILE A C 1
ATOM 1496 O O . ILE A 1 196 ? 2.987 27.033 55.263 1.00 18.99 196 ILE A O 1
ATOM 1501 N N . SER A 1 197 ? 2.671 24.816 55.114 1.00 16.11 197 SER A N 1
ATOM 1502 C CA . SER A 1 197 ? 3.963 24.615 54.481 1.00 15.94 197 SER A CA 1
ATOM 1503 C C . SER A 1 197 ? 3.873 25.139 53.050 1.00 16.04 197 SER A C 1
ATOM 1504 O O . SER A 1 197 ? 2.791 25.162 52.456 1.00 16.43 197 SER A O 1
ATOM 1507 N N . VAL A 1 198 ? 5.001 25.595 52.516 1.00 15.97 198 VAL A N 1
ATOM 1508 C CA . VAL A 1 198 ? 5.043 26.121 51.160 1.00 16.00 198 VAL A CA 1
ATOM 1509 C C . VAL A 1 198 ? 5.995 25.309 50.292 1.00 15.81 198 VAL A C 1
ATOM 1510 O O . VAL A 1 198 ? 7.122 25.019 50.697 1.00 16.86 198 VAL A O 1
ATOM 1514 N N . THR A 1 199 ? 5.523 24.930 49.110 1.00 13.37 199 THR A N 1
ATOM 1515 C CA . THR A 1 199 ? 6.336 24.189 48.160 1.00 15.27 199 THR A CA 1
ATOM 1516 C C . THR A 1 199 ? 6.486 25.058 46.928 1.00 16.36 199 THR A C 1
ATOM 1517 O O . THR A 1 199 ? 5.504 25.568 46.377 1.00 16.46 199 THR A O 1
ATOM 1521 N N . SER A 1 200 ? 7.727 25.239 46.508 1.00 14.96 200 SER A N 1
ATOM 1522 C CA . SER A 1 200 ? 8.044 26.040 45.339 1.00 15.34 200 SER A CA 1
ATOM 1523 C C . SER A 1 200 ? 8.191 25.195 44.090 1.00 17.16 200 SER A C 1
ATOM 1524 O O . SER A 1 200 ? 8.877 24.172 44.116 1.00 17.10 200 SER A O 1
ATOM 1527 N N . TYR A 1 201 ? 7.538 25.599 43.005 1.00 16.99 201 TYR A N 1
ATOM 1528 C CA . TYR A 1 201 ? 7.751 24.902 41.740 1.00 16.62 201 TYR A CA 1
ATOM 1529 C C . TYR A 1 201 ? 8.429 25.943 40.855 1.00 18.14 201 TYR A C 1
ATOM 1530 O O . TYR A 1 201 ? 8.399 27.134 41.182 1.00 17.42 201 TYR A O 1
ATOM 1539 N N . ALA A 1 202 ? 9.063 25.501 39.771 1.00 16.84 202 ALA A N 1
ATOM 1540 C CA . ALA A 1 202 ? 9.799 26.394 38.872 1.00 17.36 202 ALA A CA 1
ATOM 1541 C C . ALA A 1 202 ? 10.889 27.104 39.675 1.00 18.48 202 ALA A C 1
ATOM 1542 O O . ALA A 1 202 ? 11.200 28.274 39.444 1.00 17.24 202 ALA A O 1
ATOM 1544 N N . THR A 1 203 ? 11.474 26.374 40.618 1.00 16.27 203 THR A N 1
ATOM 1545 C CA . THR A 1 203 ? 12.503 26.911 41.501 1.00 17.46 203 THR A CA 1
ATOM 1546 C C . THR A 1 203 ? 13.735 27.439 40.774 1.00 18.58 203 THR A C 1
ATOM 1547 O O . THR A 1 203 ? 14.394 28.363 41.254 1.00 18.66 203 THR A O 1
ATOM 1551 N N . LEU A 1 204 ? 14.045 26.856 39.617 1.00 17.89 204 LEU A N 1
ATOM 1552 C CA . LEU A 1 204 ? 15.215 27.280 38.845 1.00 21.29 204 LEU A CA 1
ATOM 1553 C C . LEU A 1 204 ? 14.951 28.446 37.905 1.00 23.13 204 LEU A C 1
ATOM 1554 O O . LEU A 1 204 ? 15.832 28.839 37.139 1.00 25.81 204 LEU A O 1
ATOM 1559 N N . GLY A 1 205 ? 13.737 28.987 37.959 1.00 22.87 205 GLY A N 1
ATOM 1560 C CA . GLY A 1 205 ? 13.386 30.127 37.127 1.00 22.41 205 GLY A CA 1
ATOM 1561 C C . GLY A 1 205 ? 13.267 29.895 35.631 1.00 21.49 205 GLY A C 1
ATOM 1562 O O . GLY A 1 205 ? 12.990 28.787 35.175 1.00 21.23 205 GLY A O 1
ATOM 1563 N N . SER A 1 206 ? 13.478 30.960 34.865 1.00 21.08 206 SER A N 1
ATOM 1564 C CA . SER A 1 206 ? 13.382 30.897 33.412 1.00 22.55 206 SER A CA 1
ATOM 1565 C C . SER A 1 206 ? 14.659 30.358 32.769 1.00 20.93 206 SER A C 1
ATOM 1566 O O . SER A 1 206 ? 15.707 30.292 33.410 1.00 20.99 206 SER A O 1
ATOM 1569 N N . PRO A 1 207 ? 14.583 29.955 31.490 1.00 21.13 207 PRO A N 1
ATOM 1570 C CA . PRO A 1 207 ? 15.737 29.417 30.761 1.00 20.89 207 PRO A CA 1
ATOM 1571 C C . PRO A 1 207 ? 16.966 30.309 30.901 1.00 21.49 207 PRO A C 1
ATOM 1572 O O . PRO A 1 207 ? 16.931 31.488 30.550 1.00 21.69 207 PRO A O 1
ATOM 1576 N N . GLY A 1 208 ? 18.053 29.737 31.410 1.00 21.47 208 GLY A N 1
ATOM 1577 C CA . GLY A 1 208 ? 19.266 30.510 31.611 1.00 22.51 208 GLY A CA 1
ATOM 1578 C C . GLY A 1 208 ? 20.274 30.480 30.479 1.00 22.82 208 GLY A C 1
ATOM 1579 O O . GLY A 1 208 ? 21.261 31.216 30.515 1.00 22.55 208 GLY A O 1
ATOM 1580 N N . ARG A 1 209 ? 20.028 29.646 29.472 1.00 21.70 209 ARG A N 1
ATOM 1581 C CA . ARG A 1 209 ? 20.946 29.525 28.342 1.00 24.23 209 ARG A CA 1
ATOM 1582 C C . ARG A 1 209 ? 20.259 29.392 26.993 1.00 23.73 209 ARG A C 1
ATOM 1583 O O . ARG A 1 209 ? 19.111 28.961 26.900 1.00 21.29 209 ARG A O 1
ATOM 1591 N N . VAL A 1 210 ? 20.992 29.767 25.950 1.00 23.23 210 VAL A N 1
ATOM 1592 C CA . VAL A 1 210 ? 20.535 29.665 24.573 1.00 24.53 210 VAL A CA 1
ATOM 1593 C C . VAL A 1 210 ? 21.640 28.860 23.902 1.00 25.24 210 VAL A C 1
ATOM 1594 O O . VAL A 1 210 ? 22.798 29.286 23.870 1.00 26.45 210 VAL A O 1
ATOM 1598 N N . ASN A 1 211 ? 21.290 27.686 23.393 1.00 24.77 211 ASN A N 1
ATOM 1599 C CA . ASN A 1 211 ? 22.262 26.818 22.740 1.00 25.89 211 ASN A CA 1
ATOM 1600 C C . ASN A 1 211 ? 22.249 26.981 21.228 1.00 26.17 211 ASN A C 1
ATOM 1601 O O . ASN A 1 211 ? 21.215 27.271 20.631 1.00 25.78 211 ASN A O 1
ATOM 1606 N N . PHE A 1 212 ? 23.415 26.796 20.621 1.00 27.25 212 PHE A N 1
ATOM 1607 C CA . PHE A 1 212 ? 23.574 26.902 19.179 1.00 28.57 212 PHE A CA 1
ATOM 1608 C C . PHE A 1 212 ? 24.114 25.569 18.685 1.00 29.94 212 PHE A C 1
ATOM 1609 O O . PHE A 1 212 ? 25.169 25.119 19.128 1.00 29.85 212 PHE A O 1
ATOM 1617 N N . THR A 1 213 ? 23.379 24.931 17.779 1.00 29.89 213 THR A N 1
ATOM 1618 C CA . THR A 1 213 ? 23.788 23.642 17.242 1.00 30.86 213 THR A CA 1
ATOM 1619 C C . THR A 1 213 ? 23.637 23.629 15.727 1.00 31.00 213 THR A C 1
ATOM 1620 O O . THR A 1 213 ? 22.648 24.127 15.191 1.00 31.79 213 THR A O 1
ATOM 1624 N N . LEU A 1 214 ? 24.619 23.058 15.039 1.00 30.33 214 LEU A N 1
ATOM 1625 C CA . LEU A 1 214 ? 24.573 22.975 13.587 1.00 30.74 214 LEU A CA 1
ATOM 1626 C C . LEU A 1 214 ? 23.652 21.828 13.177 1.00 31.90 214 LEU A C 1
ATOM 1627 O O . LEU A 1 214 ? 23.387 20.926 13.972 1.00 30.56 214 LEU A O 1
ATOM 1632 N N . PRO A 1 215 ? 23.143 21.853 11.933 1.00 32.72 215 PRO A N 1
ATOM 1633 C CA . PRO A 1 215 ? 22.250 20.798 11.443 1.00 34.43 215 PRO A CA 1
ATOM 1634 C C . PRO A 1 215 ? 22.854 19.410 11.636 1.00 35.88 215 PRO A C 1
ATOM 1635 O O . PRO A 1 215 ? 22.142 18.440 11.903 1.00 36.57 215 PRO A O 1
ATOM 1639 N N . THR A 1 216 ? 24.174 19.328 11.498 1.00 36.91 216 THR A N 1
ATOM 1640 C CA . THR A 1 216 ? 24.889 18.067 11.651 1.00 38.69 216 THR A CA 1
ATOM 1641 C C . THR A 1 216 ? 24.771 17.539 13.075 1.00 39.31 216 THR A C 1
ATOM 1642 O O . THR A 1 216 ? 24.937 16.344 13.319 1.00 40.47 216 THR A O 1
ATOM 1646 N N . GLY A 1 217 ? 24.482 18.437 14.010 1.00 39.22 217 GLY A N 1
ATOM 1647 C CA . GLY A 1 217 ? 24.358 18.041 15.399 1.00 39.26 217 GLY A CA 1
ATOM 1648 C C . GLY A 1 217 ? 25.533 18.544 16.218 1.00 39.66 217 GLY A C 1
ATOM 1649 O O . GLY A 1 217 ? 25.582 18.351 17.433 1.00 39.80 217 GLY A O 1
ATOM 1650 N N . GLN A 1 218 ? 26.482 19.193 15.549 1.00 39.62 218 GLN A N 1
ATOM 1651 C CA . GLN A 1 218 ? 27.660 19.732 16.219 1.00 39.53 218 GLN A CA 1
ATOM 1652 C C . GLN A 1 218 ? 27.240 20.858 17.153 1.00 38.95 218 GLN A C 1
ATOM 1653 O O . GLN A 1 218 ? 26.622 21.833 16.724 1.00 37.20 218 GLN A O 1
ATOM 1659 N N . LYS A 1 219 ? 27.574 20.720 18.431 1.00 39.51 219 LYS A N 1
ATOM 1660 C CA . LYS A 1 219 ? 27.225 21.733 19.415 1.00 40.51 219 LYS A CA 1
ATOM 1661 C C . LYS A 1 219 ? 28.254 22.854 19.469 1.00 40.18 219 LYS A C 1
ATOM 1662 O O . LYS A 1 219 ? 29.456 22.608 19.567 1.00 40.68 219 LYS A O 1
ATOM 1668 N N . LEU A 1 220 ? 27.767 24.088 19.396 1.00 39.72 220 LEU A N 1
ATOM 1669 C CA . LEU A 1 220 ? 28.623 25.265 19.448 1.00 40.38 220 LEU A CA 1
ATOM 1670 C C . LEU A 1 220 ? 28.539 25.860 20.853 1.00 40.65 220 LEU A C 1
ATOM 1671 O O . LEU A 1 220 ? 27.947 25.258 21.749 1.00 41.47 220 LEU A O 1
ATOM 1676 N N . ASP A 1 221 ? 29.126 27.037 21.046 1.00 40.83 221 ASP A N 1
ATOM 1677 C CA . ASP A 1 221 ? 29.101 27.685 22.354 1.00 40.36 221 ASP A CA 1
ATOM 1678 C C . ASP A 1 221 ? 27.730 28.284 22.663 1.00 39.02 221 ASP A C 1
ATOM 1679 O O . ASP A 1 221 ? 27.081 28.860 21.791 1.00 39.80 221 ASP A O 1
ATOM 1684 N N . TRP A 1 222 ? 27.295 28.140 23.910 1.00 36.75 222 TRP A N 1
ATOM 1685 C CA . TRP A 1 222 ? 26.008 28.676 24.335 1.00 34.56 222 TRP A CA 1
ATOM 1686 C C . TRP A 1 222 ? 26.167 30.131 24.764 1.00 33.43 222 TRP A C 1
ATOM 1687 O O . TRP A 1 222 ? 27.288 30.618 24.934 1.00 32.57 222 TRP A O 1
ATOM 1698 N N . ALA A 1 223 ? 25.042 30.820 24.933 1.00 30.83 223 ALA A N 1
ATOM 1699 C CA . ALA A 1 223 ? 25.042 32.214 25.367 1.00 29.13 223 ALA A CA 1
ATOM 1700 C C . ALA A 1 223 ? 24.064 32.378 26.528 1.00 28.86 223 ALA A C 1
ATOM 1701 O O . ALA A 1 223 ? 23.013 31.737 26.560 1.00 27.72 223 ALA A O 1
ATOM 1703 N N . PRO A 1 224 ? 24.404 33.232 27.503 1.00 28.32 224 PRO A N 1
ATOM 1704 C CA . PRO A 1 224 ? 23.518 33.448 28.651 1.00 28.25 224 PRO A CA 1
ATOM 1705 C C . PRO A 1 224 ? 22.242 34.195 28.267 1.00 28.23 224 PRO A C 1
ATOM 1706 O O . PRO A 1 224 ? 22.244 35.029 27.361 1.00 29.18 224 PRO A O 1
ATOM 1710 N N . ALA A 1 225 ? 21.149 33.883 28.956 1.00 27.10 225 ALA A N 1
ATOM 1711 C CA . ALA A 1 225 ? 19.869 34.533 28.697 1.00 27.77 225 ALA A CA 1
ATOM 1712 C C . ALA A 1 225 ? 19.397 35.192 29.992 1.00 27.07 225 ALA A C 1
ATOM 1713 O O . ALA A 1 225 ? 19.703 34.703 31.077 1.00 27.51 225 ALA A O 1
ATOM 1715 N N . PRO A 1 226 ? 18.654 36.313 29.896 1.00 28.93 226 PRO A N 1
ATOM 1716 C CA . PRO A 1 226 ? 18.158 37.007 31.094 1.00 28.32 226 PRO A CA 1
ATOM 1717 C C . PRO A 1 226 ? 17.336 36.051 31.944 1.00 28.13 226 PRO A C 1
ATOM 1718 O O . PRO A 1 226 ? 16.273 35.587 31.524 1.00 28.66 226 PRO A O 1
ATOM 1722 N N . SER A 1 227 ? 17.822 35.772 33.149 1.00 26.19 227 SER A N 1
ATOM 1723 C CA . SER A 1 227 ? 17.151 34.816 34.019 1.00 24.90 227 SER A CA 1
ATOM 1724 C C . SER A 1 227 ? 17.757 34.774 35.411 1.00 23.09 227 SER A C 1
ATOM 1725 O O . SER A 1 227 ? 18.822 35.342 35.654 1.00 22.49 227 SER A O 1
ATOM 1728 N N . ASP A 1 228 ? 17.080 34.064 36.311 1.00 20.72 228 ASP A N 1
ATOM 1729 C CA . ASP A 1 228 ? 17.535 33.902 37.692 1.00 21.51 228 ASP A CA 1
ATOM 1730 C C . ASP A 1 228 ? 18.938 33.285 37.704 1.00 20.87 228 ASP A C 1
ATOM 1731 O O . ASP A 1 228 ? 19.798 33.680 38.489 1.00 21.08 228 ASP A O 1
ATOM 1736 N N . LEU A 1 229 ? 19.154 32.297 36.840 1.00 20.26 229 LEU A N 1
ATOM 1737 C CA . LEU A 1 229 ? 20.438 31.605 36.760 1.00 20.76 229 LEU A CA 1
ATOM 1738 C C . LEU A 1 229 ? 21.608 32.484 36.327 1.00 21.04 229 LEU A C 1
ATOM 1739 O O . LEU A 1 229 ? 22.766 32.145 36.577 1.00 22.96 229 LEU A O 1
ATOM 1744 N N . GLN A 1 230 ? 21.313 33.606 35.680 1.00 21.58 230 GLN A N 1
ATOM 1745 C CA . GLN A 1 230 ? 22.363 34.508 35.217 1.00 22.52 230 GLN A CA 1
ATOM 1746 C C . GLN A 1 230 ? 22.473 35.775 36.052 1.00 22.53 230 GLN A C 1
ATOM 1747 O O . GLN A 1 230 ? 23.219 36.690 35.698 1.00 22.11 230 GLN A O 1
ATOM 1753 N N . ASP A 1 231 ? 21.730 35.835 37.154 1.00 21.23 231 ASP A N 1
ATOM 1754 C CA . ASP A 1 231 ? 21.773 36.998 38.041 1.00 21.03 231 ASP A CA 1
ATOM 1755 C C . ASP A 1 231 ? 23.208 37.177 38.528 1.00 20.80 231 ASP A C 1
ATOM 1756 O O . ASP A 1 231 ? 23.861 36.208 38.920 1.00 20.09 231 ASP A O 1
ATOM 1761 N N . GLN A 1 232 ? 23.698 38.414 38.505 1.00 21.90 232 GLN A N 1
ATOM 1762 C CA . GLN A 1 232 ? 25.070 38.700 38.921 1.00 23.96 232 GLN A CA 1
ATOM 1763 C C . GLN A 1 232 ? 25.371 38.243 40.342 1.00 22.65 232 GLN A C 1
ATOM 1764 O O . GLN A 1 232 ? 26.435 37.690 40.602 1.00 22.62 232 GLN A O 1
ATOM 1770 N N . ASN A 1 233 ? 24.437 38.478 41.258 1.00 20.90 233 ASN A N 1
ATOM 1771 C CA . ASN A 1 233 ? 24.633 38.086 42.645 1.00 21.53 233 ASN A CA 1
ATOM 1772 C C . ASN A 1 233 ? 24.619 36.568 42.790 1.00 20.95 233 ASN A C 1
ATOM 1773 O O . ASN A 1 233 ? 25.349 36.014 43.612 1.00 21.48 233 ASN A O 1
ATOM 1778 N N . VAL A 1 234 ? 23.789 35.897 41.994 1.00 18.51 234 VAL A N 1
ATOM 1779 C CA . VAL A 1 234 ? 23.728 34.440 42.028 1.00 19.36 234 VAL A CA 1
ATOM 1780 C C . VAL A 1 234 ? 25.064 33.856 41.560 1.00 20.82 234 VAL A C 1
ATOM 1781 O O . VAL A 1 234 ? 25.634 32.975 42.210 1.00 21.04 234 VAL A O 1
ATOM 1785 N N . LEU A 1 235 ? 25.561 34.358 40.431 1.00 20.72 235 LEU A N 1
ATOM 1786 C CA . LEU A 1 235 ? 26.831 33.897 39.876 1.00 21.35 235 LEU A CA 1
ATOM 1787 C C . LEU A 1 235 ? 27.985 34.155 40.844 1.00 22.10 235 LEU A C 1
ATOM 1788 O O . LEU A 1 235 ? 28.896 33.336 40.966 1.00 22.14 235 LEU A O 1
ATOM 1793 N N . ALA A 1 236 ? 27.936 35.294 41.530 1.00 21.39 236 ALA A N 1
ATOM 1794 C CA . ALA A 1 236 ? 28.972 35.661 42.492 1.00 21.29 236 ALA A CA 1
ATOM 1795 C C . ALA A 1 236 ? 28.962 34.714 43.686 1.00 21.30 236 ALA A C 1
ATOM 1796 O O . ALA A 1 236 ? 30.015 34.273 44.147 1.00 21.77 236 ALA A O 1
ATOM 1798 N N . LEU A 1 237 ? 27.772 34.404 44.189 1.00 20.38 237 LEU A N 1
ATOM 1799 C CA . LEU A 1 237 ? 27.658 33.511 45.336 1.00 21.56 237 LEU A CA 1
ATOM 1800 C C . LEU A 1 237 ? 28.021 32.081 44.943 1.00 21.95 237 LEU A C 1
ATOM 1801 O O .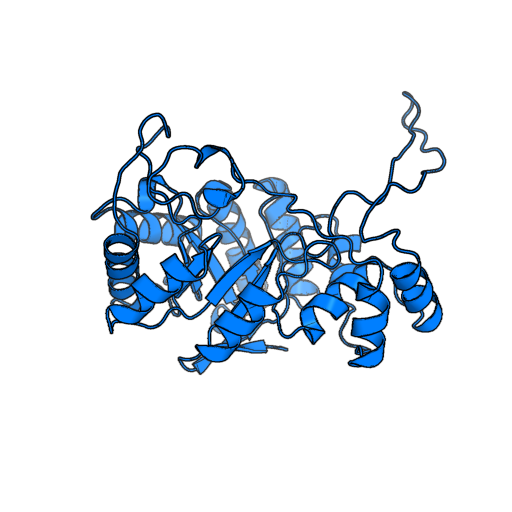 LEU A 1 237 ? 28.569 31.327 45.752 1.00 22.40 237 LEU A O 1
ATOM 1806 N N . ALA A 1 238 ? 27.728 31.706 43.702 1.00 22.09 238 ALA A N 1
ATOM 1807 C CA . ALA A 1 238 ? 28.056 30.360 43.241 1.00 22.68 238 ALA A CA 1
ATOM 1808 C C . ALA A 1 238 ? 29.572 30.189 43.215 1.00 24.25 238 ALA A C 1
ATOM 1809 O O . ALA A 1 238 ? 30.100 29.164 43.641 1.00 24.53 238 ALA A O 1
ATOM 1811 N N . GLU A 1 239 ? 30.270 31.202 42.718 1.00 25.41 239 GLU A N 1
ATOM 1812 C CA . GLU A 1 239 ? 31.724 31.147 42.645 1.00 28.01 239 GLU A CA 1
ATOM 1813 C C . GLU A 1 239 ? 32.344 31.084 44.041 1.00 28.07 239 GLU A C 1
ATOM 1814 O O . GLU A 1 239 ? 33.262 30.303 44.291 1.00 29.09 239 GLU A O 1
ATOM 1820 N N . LYS A 1 240 ? 31.831 31.905 44.950 1.00 27.58 240 LYS A N 1
ATOM 1821 C CA . LYS A 1 240 ? 32.342 31.952 46.315 1.00 28.48 240 LYS A CA 1
ATOM 1822 C C . LYS A 1 240 ? 32.150 30.653 47.091 1.00 27.48 240 LYS A C 1
ATOM 1823 O O . LYS A 1 240 ? 33.015 30.257 47.871 1.00 28.26 240 LYS A O 1
ATOM 1829 N N . THR A 1 241 ? 31.019 29.994 46.874 1.00 26.16 241 THR A N 1
ATOM 1830 C CA . THR A 1 241 ? 30.701 28.749 47.570 1.00 25.29 241 THR A CA 1
ATOM 1831 C C . THR A 1 241 ? 31.142 27.505 46.811 1.00 25.72 241 THR A C 1
ATOM 1832 O O . THR A 1 241 ? 31.040 26.388 47.323 1.00 25.31 241 THR A O 1
ATOM 1836 N N . HIS A 1 242 ? 31.627 27.704 45.590 1.00 25.67 242 HIS A N 1
ATOM 1837 C CA . HIS A 1 242 ? 32.068 26.599 44.748 1.00 25.71 242 HIS A CA 1
ATOM 1838 C C . HIS A 1 242 ? 30.882 25.683 44.434 1.00 25.66 242 HIS A C 1
ATOM 1839 O O . HIS A 1 242 ? 31.029 24.463 44.307 1.00 25.73 242 HIS A O 1
ATOM 1846 N N . LYS A 1 243 ? 29.702 26.286 44.326 1.00 23.93 243 LYS A N 1
ATOM 1847 C CA . LYS A 1 243 ? 28.476 25.560 43.997 1.00 23.47 243 LYS A CA 1
ATOM 1848 C C . LYS A 1 243 ? 28.011 26.088 42.640 1.00 23.72 243 LYS A C 1
ATOM 1849 O O . LYS A 1 243 ? 28.514 27.108 42.165 1.00 25.06 243 LYS A O 1
ATOM 1855 N N . THR A 1 244 ? 27.067 25.401 42.004 1.00 21.69 244 THR A N 1
ATOM 1856 C CA . THR A 1 244 ? 26.579 25.866 40.710 1.00 20.90 244 THR A CA 1
ATOM 1857 C C . THR A 1 244 ? 25.443 26.855 40.922 1.00 20.18 244 THR A C 1
ATOM 1858 O O . THR A 1 244 ? 24.819 26.879 41.987 1.00 18.17 244 THR A O 1
ATOM 1862 N N . PRO A 1 245 ? 25.173 27.702 39.917 1.00 19.71 245 PRO A N 1
ATOM 1863 C CA . PRO A 1 245 ? 24.094 28.690 40.013 1.00 19.99 245 PRO A CA 1
ATOM 1864 C C . PRO A 1 245 ? 22.762 28.034 40.369 1.00 19.96 245 PRO A C 1
ATOM 1865 O O . PRO A 1 245 ? 21.990 28.568 41.166 1.00 18.89 245 PRO A O 1
ATOM 1869 N N . ALA A 1 246 ? 22.496 26.876 39.769 1.00 18.73 246 ALA A N 1
ATOM 1870 C CA . ALA A 1 246 ? 21.260 26.155 40.046 1.00 19.20 246 ALA A CA 1
ATOM 1871 C C . ALA A 1 246 ? 21.189 25.739 41.515 1.00 19.97 246 ALA A C 1
ATOM 1872 O O . ALA A 1 246 ? 20.152 25.891 42.163 1.00 19.64 246 ALA A O 1
ATOM 1874 N N . GLN A 1 247 ? 22.286 25.216 42.048 1.00 18.27 247 GLN A N 1
ATOM 1875 C CA . GLN A 1 247 ? 22.292 24.801 43.446 1.00 17.65 247 GLN A CA 1
ATOM 1876 C C . GLN A 1 247 ? 22.058 25.998 44.364 1.00 17.43 247 GLN A C 1
ATOM 1877 O O . GLN A 1 247 ? 21.418 25.874 45.408 1.00 16.53 247 GLN A O 1
ATOM 1883 N N . VAL A 1 248 ? 22.558 27.162 43.965 1.00 17.88 248 VAL A N 1
ATOM 1884 C CA . VAL A 1 248 ? 22.363 28.368 44.759 1.00 18.40 248 VAL A CA 1
ATOM 1885 C C . VAL A 1 248 ? 20.880 28.770 44.742 1.00 17.56 248 VAL A C 1
ATOM 1886 O O . VAL A 1 248 ? 20.324 29.145 45.774 1.00 17.19 248 VAL A O 1
ATOM 1890 N N . LEU A 1 249 ? 20.237 28.689 43.578 1.00 17.39 249 LEU A N 1
ATOM 1891 C CA . LEU A 1 249 ? 18.816 29.035 43.482 1.00 17.65 249 LEU A CA 1
ATOM 1892 C C . LEU A 1 249 ? 17.952 28.085 44.313 1.00 18.78 249 LEU A C 1
ATOM 1893 O O . LEU A 1 249 ? 16.965 28.499 44.924 1.00 18.53 249 LEU A O 1
ATOM 1898 N N . LEU A 1 250 ? 18.319 26.808 44.332 1.00 17.82 250 LEU A N 1
ATOM 1899 C CA . LEU A 1 250 ? 17.567 25.833 45.111 1.00 17.70 250 LEU A CA 1
ATOM 1900 C C . LEU A 1 250 ? 17.766 26.089 46.603 1.00 17.51 250 LEU A C 1
ATOM 1901 O O . LEU A 1 250 ? 16.806 26.050 47.375 1.00 16.86 250 LEU A O 1
ATOM 1906 N N . ARG A 1 251 ? 19.005 26.367 47.005 1.00 17.15 251 ARG A N 1
ATOM 1907 C CA . ARG A 1 251 ? 19.298 26.630 48.410 1.00 17.79 251 ARG A CA 1
ATOM 1908 C C . ARG A 1 251 ? 18.590 27.908 48.848 1.00 18.37 251 ARG A C 1
ATOM 1909 O O . ARG A 1 251 ? 18.159 28.029 49.993 1.00 18.04 251 ARG A O 1
ATOM 1917 N N . TYR A 1 252 ? 18.468 28.860 47.928 1.00 17.53 252 TYR A N 1
ATOM 1918 C CA . TYR A 1 252 ? 17.784 30.113 48.227 1.00 18.26 252 TYR A CA 1
ATOM 1919 C C . TYR A 1 252 ? 16.360 29.802 48.686 1.00 18.30 252 TYR A C 1
ATOM 1920 O O . TYR A 1 252 ? 15.918 30.263 49.738 1.00 17.64 252 TYR A O 1
ATOM 1929 N N . ALA A 1 253 ? 15.643 29.016 47.889 1.00 17.12 253 ALA A N 1
ATOM 1930 C CA . ALA A 1 253 ? 14.269 28.659 48.227 1.00 17.09 253 ALA A CA 1
ATOM 1931 C C . ALA A 1 253 ? 14.195 27.866 49.531 1.00 17.34 253 ALA A C 1
ATOM 1932 O O . ALA A 1 253 ? 13.299 28.080 50.346 1.00 17.95 253 ALA A O 1
ATOM 1934 N N . LEU A 1 254 ? 15.133 26.947 49.728 1.00 17.13 254 LEU A N 1
ATOM 1935 C CA . LEU A 1 254 ? 15.141 26.146 50.949 1.00 17.98 254 LEU A CA 1
ATOM 1936 C C . LEU A 1 254 ? 15.313 27.023 52.181 1.00 17.48 254 LEU A C 1
ATOM 1937 O O . LEU A 1 254 ? 14.603 26.863 53.172 1.00 19.47 254 LEU A O 1
ATOM 1942 N N . ASP A 1 255 ? 16.252 27.959 52.119 1.00 16.50 255 ASP A N 1
ATOM 1943 C CA . ASP A 1 255 ? 16.482 28.814 53.263 1.00 19.06 255 ASP A CA 1
ATOM 1944 C C . ASP A 1 255 ? 15.427 29.903 53.453 1.00 20.35 255 ASP A C 1
ATOM 1945 O O . ASP A 1 255 ? 15.427 30.611 54.466 1.00 22.54 255 ASP A O 1
ATOM 1950 N N . ARG A 1 256 ? 14.518 30.018 52.487 1.00 19.54 256 ARG A N 1
ATOM 1951 C CA . ARG A 1 256 ? 13.400 30.964 52.578 1.00 20.84 256 ARG A CA 1
ATOM 1952 C C . ARG A 1 256 ? 12.335 30.227 53.407 1.00 22.51 256 ARG A C 1
ATOM 1953 O O . ARG A 1 256 ? 11.325 30.809 53.815 1.00 24.00 256 ARG A O 1
ATOM 1961 N N . GLY A 1 257 ? 12.572 28.933 53.632 1.00 21.27 257 GLY A N 1
ATOM 1962 C CA . GLY A 1 257 ? 11.659 28.113 54.413 1.00 22.42 257 GLY A CA 1
ATOM 1963 C C . GLY A 1 257 ? 10.671 27.321 53.580 1.00 22.65 257 GLY A C 1
ATOM 1964 O O . GLY A 1 257 ? 9.584 26.989 54.056 1.00 23.97 257 GLY A O 1
ATOM 1965 N N . CYS A 1 258 ? 11.047 26.999 52.346 1.00 21.93 258 CYS A N 1
ATOM 1966 C CA . CYS A 1 258 ? 10.160 26.257 51.452 1.00 21.52 258 CYS A CA 1
ATOM 1967 C C . CYS A 1 258 ? 10.708 24.902 51.042 1.00 20.37 258 CYS A C 1
ATOM 1968 O O . CYS A 1 258 ? 11.901 24.633 51.173 1.00 20.55 258 CYS A O 1
ATOM 1971 N N . ALA A 1 259 ? 9.818 24.047 50.552 1.00 19.46 259 ALA A N 1
ATOM 1972 C CA . ALA A 1 259 ? 10.226 22.753 50.031 1.00 18.21 259 ALA A CA 1
ATOM 1973 C C . ALA A 1 259 ? 10.410 23.081 48.547 1.00 19.18 259 ALA A C 1
ATOM 1974 O O . ALA A 1 259 ? 9.848 24.070 48.060 1.00 20.81 259 ALA A O 1
ATOM 1976 N N . ILE A 1 260 ? 11.185 22.277 47.826 1.00 17.12 260 ILE A N 1
ATOM 1977 C CA . ILE A 1 260 ? 11.433 22.543 46.408 1.00 17.53 260 ILE A CA 1
ATOM 1978 C C . ILE A 1 260 ? 11.163 21.346 45.504 1.00 18.23 260 ILE A C 1
ATOM 1979 O O . ILE A 1 260 ? 11.269 20.196 45.930 1.00 17.59 260 ILE A O 1
ATOM 1984 N N . LEU A 1 261 ? 10.829 21.641 44.247 1.00 19.80 261 LEU A N 1
ATOM 1985 C CA . LEU A 1 261 ? 10.519 20.629 43.239 1.00 21.55 261 LEU A CA 1
ATOM 1986 C C . LEU A 1 261 ? 11.213 20.866 41.898 1.00 22.93 261 LEU A C 1
ATOM 1987 O O . LEU A 1 261 ? 10.561 21.209 40.916 1.00 24.94 261 LEU A O 1
ATOM 1992 N N . PRO A 1 262 ? 12.544 20.698 41.840 1.00 24.59 262 PRO A N 1
ATOM 1993 C CA . PRO A 1 262 ? 13.259 20.903 40.573 1.00 26.73 262 PRO A CA 1
ATOM 1994 C C . PRO A 1 262 ? 12.687 19.961 39.502 1.00 30.39 262 PRO A C 1
ATOM 19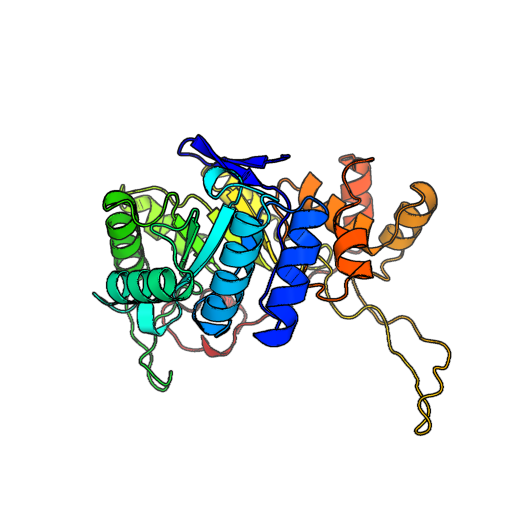95 O O . PRO A 1 262 ? 12.455 18.779 39.775 1.00 30.68 262 PRO A O 1
ATOM 1999 N N . LYS A 1 263 ? 12.473 20.492 38.296 1.00 31.23 263 LYS A N 1
ATOM 2000 C CA . LYS A 1 263 ? 11.889 19.741 37.174 1.00 33.50 263 LYS A CA 1
ATOM 2001 C C . LYS A 1 263 ? 12.854 18.929 36.309 1.00 34.96 263 LYS A C 1
ATOM 2002 O O . LYS A 1 263 ? 12.420 18.129 35.476 1.00 35.33 263 LYS A O 1
ATOM 2008 N N . SER A 1 264 ? 14.150 19.144 36.490 1.00 36.34 264 SER A N 1
ATOM 2009 C CA . SER A 1 264 ? 15.161 18.432 35.713 1.00 38.52 264 SER A CA 1
ATOM 2010 C C . SER A 1 264 ? 14.811 16.956 35.520 1.00 39.21 264 SER A C 1
ATOM 2011 O O . SER A 1 264 ? 14.347 16.295 36.448 1.00 41.35 264 SER A O 1
ATOM 2014 N N . ILE A 1 265 ? 15.026 16.447 34.308 1.00 40.55 265 ILE A N 1
ATOM 2015 C CA . ILE A 1 265 ? 14.737 15.048 34.000 1.00 39.59 265 ILE A CA 1
ATOM 2016 C C . ILE A 1 265 ? 16.006 14.308 33.579 1.00 39.16 265 ILE A C 1
ATOM 2017 O O . ILE A 1 265 ? 16.030 13.079 33.521 1.00 39.92 265 ILE A O 1
ATOM 2022 N N . GLN A 1 266 ? 17.053 15.066 33.276 1.00 36.85 266 GLN A N 1
ATOM 2023 C CA . GLN A 1 266 ? 18.327 14.488 32.872 1.00 36.32 266 GLN A CA 1
ATOM 2024 C C . GLN A 1 266 ? 19.046 13.936 34.097 1.00 34.45 266 GLN A C 1
ATOM 2025 O O . GLN A 1 266 ? 19.092 14.586 35.141 1.00 31.90 266 GLN A O 1
ATOM 2031 N N . GLU A 1 267 ? 19.606 12.737 33.961 1.00 33.47 267 GLU A N 1
ATOM 2032 C CA . GLU A 1 267 ? 20.314 12.072 35.054 1.00 33.12 267 GLU A CA 1
ATOM 2033 C C . GLU A 1 267 ? 21.319 12.955 35.789 1.00 32.14 267 GLU A C 1
ATOM 2034 O O . GLU A 1 267 ? 21.319 13.010 37.020 1.00 29.70 267 GLU A O 1
ATOM 2040 N N . ASN A 1 268 ? 22.177 13.640 35.043 1.00 30.92 268 ASN A N 1
ATOM 2041 C CA . ASN A 1 268 ? 23.182 14.497 35.663 1.00 31.59 268 ASN A CA 1
ATOM 2042 C C . ASN A 1 268 ? 22.583 15.690 36.392 1.00 29.92 268 ASN A C 1
ATOM 2043 O O . ASN A 1 268 ? 23.097 16.106 37.429 1.00 29.87 268 ASN A O 1
ATOM 2048 N N . ARG A 1 269 ? 21.504 16.245 35.855 1.00 28.53 269 ARG A N 1
ATOM 2049 C CA . ARG A 1 269 ? 20.877 17.388 36.501 1.00 27.35 269 ARG A CA 1
ATOM 2050 C C . ARG A 1 269 ? 20.118 16.955 37.751 1.00 25.25 269 ARG A C 1
ATOM 2051 O O . ARG A 1 269 ? 20.106 17.670 38.753 1.00 23.33 269 ARG A O 1
ATOM 2059 N N . ILE A 1 270 ? 19.491 15.783 37.692 1.00 24.05 270 ILE A N 1
ATOM 2060 C CA . ILE A 1 270 ? 18.761 15.266 38.845 1.00 23.39 270 ILE A CA 1
ATOM 2061 C C . ILE A 1 270 ? 19.749 15.081 39.995 1.00 23.38 270 ILE A C 1
ATOM 2062 O O . ILE A 1 270 ? 19.446 15.389 41.147 1.00 22.68 270 ILE A O 1
ATOM 2067 N N . LYS A 1 271 ? 20.941 14.586 39.679 1.00 24.02 271 LYS A N 1
ATOM 2068 C CA . LYS A 1 271 ? 21.956 14.380 40.703 1.00 24.69 271 LYS A CA 1
ATOM 2069 C C . LYS A 1 271 ? 22.505 15.715 41.191 1.00 24.47 271 LYS A C 1
ATOM 2070 O O . LYS A 1 271 ? 22.739 15.898 42.384 1.00 25.66 271 LYS A O 1
ATOM 2076 N N . GLU A 1 272 ? 22.699 16.647 40.263 1.00 25.53 272 GLU A N 1
ATOM 2077 C CA . GLU A 1 272 ? 23.218 17.970 40.598 1.00 25.48 272 GLU A CA 1
ATOM 2078 C C . GLU A 1 272 ? 22.287 18.723 41.547 1.00 23.59 272 GLU A C 1
ATOM 2079 O O . GLU A 1 272 ? 22.736 19.300 42.532 1.00 22.58 272 GLU A O 1
ATOM 2085 N N . ASN A 1 273 ? 20.992 18.714 41.244 1.00 23.39 273 ASN A N 1
ATOM 2086 C CA . ASN A 1 273 ? 20.019 19.424 42.062 1.00 22.36 273 ASN A CA 1
ATOM 2087 C C . ASN A 1 273 ? 19.906 18.903 43.495 1.00 23.05 273 ASN A C 1
ATOM 2088 O O . ASN A 1 273 ? 19.433 19.617 44.375 1.00 21.67 273 ASN A O 1
ATOM 2093 N N . PHE A 1 274 ? 20.334 17.665 43.731 1.00 21.54 274 PHE A N 1
ATOM 2094 C CA . PHE A 1 274 ? 20.252 17.083 45.071 1.00 22.05 274 PHE A CA 1
ATOM 2095 C C . PHE A 1 274 ? 21.421 17.496 45.958 1.00 21.39 274 PHE A C 1
ATOM 2096 O O . PHE A 1 274 ? 21.351 17.390 47.186 1.00 21.44 274 PHE A O 1
ATOM 2104 N N . GLU A 1 275 ? 22.500 17.969 45.340 1.00 21.43 275 GLU A N 1
ATOM 2105 C CA . GLU A 1 275 ? 23.694 18.375 46.090 1.00 22.64 275 GLU A CA 1
ATOM 2106 C C . GLU A 1 275 ? 23.589 19.794 46.628 1.00 22.97 275 GLU A C 1
ATOM 2107 O O . GLU A 1 275 ? 24.374 20.664 46.265 1.00 22.30 275 GLU A O 1
ATOM 2113 N N . VAL A 1 276 ? 22.627 20.014 47.516 1.00 21.38 276 VAL A N 1
ATOM 2114 C CA . VAL A 1 276 ? 22.423 21.335 48.084 1.00 21.92 276 VAL A CA 1
ATOM 2115 C C . VAL A 1 276 ? 22.369 21.299 49.604 1.00 22.61 276 VAL A C 1
ATOM 2116 O O . VAL A 1 276 ? 21.865 22.229 50.234 1.00 22.90 276 VAL A O 1
ATOM 2120 N N . PHE A 1 277 ? 22.902 20.232 50.194 1.00 21.27 277 PHE A N 1
ATOM 2121 C CA . PHE A 1 277 ? 22.879 20.091 51.646 1.00 21.42 277 PHE A CA 1
ATOM 2122 C C . PHE A 1 277 ? 24.240 20.227 52.324 1.00 23.30 277 PHE A C 1
ATOM 2123 O O . PHE A 1 277 ? 24.378 19.927 53.511 1.00 24.59 277 PHE A O 1
ATOM 2131 N N . ASP A 1 278 ? 25.233 20.704 51.580 1.00 23.96 278 ASP A N 1
ATOM 2132 C CA . ASP A 1 278 ? 26.572 20.873 52.128 1.00 25.31 278 ASP A CA 1
ATOM 2133 C C . ASP A 1 278 ? 26.891 22.337 52.419 1.00 25.02 278 ASP A C 1
ATOM 2134 O O . ASP A 1 278 ? 28.042 22.692 52.673 1.00 24.76 278 ASP A O 1
ATOM 2139 N N . PHE A 1 279 ? 25.866 23.184 52.379 1.00 23.87 279 PHE A N 1
ATOM 2140 C CA . PHE A 1 279 ? 26.025 24.609 52.658 1.00 22.05 279 PHE A CA 1
ATOM 2141 C C . PHE A 1 279 ? 24.661 25.221 52.957 1.00 22.31 279 PHE A C 1
ATOM 2142 O O . PHE A 1 279 ? 23.640 24.553 52.815 1.00 21.13 279 PHE A O 1
ATOM 2150 N N . SER A 1 280 ? 24.653 26.479 53.390 1.00 20.68 280 SER A N 1
ATOM 2151 C CA . SER A 1 280 ? 23.413 27.181 53.692 1.00 20.79 280 SER A CA 1
ATOM 2152 C C . SER A 1 280 ? 23.606 28.679 53.486 1.00 21.26 280 SER A C 1
ATOM 2153 O O . SER A 1 280 ? 24.735 29.186 53.511 1.00 20.96 280 SER A O 1
ATOM 2156 N N . LEU A 1 281 ? 22.497 29.380 53.281 1.00 21.85 281 LEU A N 1
ATOM 2157 C CA . LEU A 1 281 ? 22.528 30.819 53.061 1.00 22.23 281 LEU A CA 1
ATOM 2158 C C . LEU A 1 281 ? 22.028 31.600 54.272 1.00 21.71 281 LEU A C 1
ATOM 2159 O O . LEU A 1 281 ? 20.998 31.273 54.858 1.00 21.52 281 LEU A O 1
ATOM 2164 N N . THR A 1 282 ? 22.775 32.633 54.645 1.00 21.45 282 THR A N 1
ATOM 2165 C CA . THR A 1 282 ? 22.413 33.482 55.776 1.00 21.57 282 THR A CA 1
ATOM 2166 C C . THR A 1 282 ? 21.423 34.542 55.306 1.00 21.90 282 THR A C 1
ATOM 2167 O O . THR A 1 282 ? 21.198 34.694 54.109 1.00 21.34 282 THR A O 1
ATOM 2171 N N . GLU A 1 283 ? 20.846 35.278 56.252 1.00 22.96 283 GLU A N 1
ATOM 2172 C CA . GLU A 1 283 ? 19.900 36.338 55.922 1.00 24.50 283 GLU A CA 1
ATOM 2173 C C . GLU A 1 283 ? 20.581 37.366 55.021 1.00 23.80 283 GLU A C 1
ATOM 2174 O O . GLU A 1 283 ? 19.960 37.910 54.104 1.00 22.21 283 GLU A O 1
ATOM 2180 N N . GLU A 1 284 ? 21.858 37.629 55.283 1.00 23.61 284 GLU A N 1
ATOM 2181 C CA . GLU A 1 284 ? 22.614 38.590 54.487 1.00 25.39 284 GLU A CA 1
ATOM 2182 C C . GLU A 1 284 ? 22.734 38.095 53.049 1.00 24.55 284 GLU A C 1
ATOM 2183 O O . GLU A 1 284 ? 22.554 38.864 52.100 1.00 22.27 284 GLU A O 1
ATOM 2189 N N . ASP A 1 285 ? 23.045 36.809 52.895 1.00 22.53 285 ASP A N 1
ATOM 2190 C CA . ASP A 1 285 ? 23.181 36.205 51.569 1.00 21.90 285 ASP A CA 1
ATOM 2191 C C . ASP A 1 285 ? 21.867 36.312 50.801 1.00 21.48 285 ASP A C 1
ATOM 2192 O O . ASP A 1 285 ? 21.852 36.645 49.612 1.00 20.68 285 ASP A O 1
ATOM 2197 N N . ILE A 1 286 ? 20.768 36.002 51.484 1.00 21.47 286 ILE A N 1
ATOM 2198 C CA . ILE A 1 286 ? 19.444 36.060 50.875 1.00 21.85 286 ILE A CA 1
ATOM 2199 C C . ILE A 1 286 ? 19.126 37.483 50.417 1.00 22.12 286 ILE A C 1
ATOM 2200 O O . ILE A 1 286 ? 18.663 37.699 49.291 1.00 21.24 286 ILE A O 1
ATOM 2205 N N . ALA A 1 287 ? 19.392 38.454 51.287 1.00 22.54 287 ALA A N 1
ATOM 2206 C CA . ALA A 1 287 ? 19.137 39.857 50.966 1.00 23.16 287 ALA A CA 1
ATOM 2207 C C . ALA A 1 287 ? 19.941 40.289 49.744 1.00 21.92 287 ALA A C 1
ATOM 2208 O O . ALA A 1 287 ? 19.433 40.993 48.869 1.00 22.67 287 ALA A O 1
ATOM 2210 N N . LYS A 1 288 ? 21.198 39.863 49.684 1.00 22.31 288 LYS A N 1
ATOM 2211 C CA . LYS A 1 288 ? 22.057 40.210 48.560 1.00 22.03 288 LYS A CA 1
ATOM 2212 C C . LYS A 1 288 ? 21.485 39.658 47.256 1.00 22.45 288 LYS A C 1
ATOM 2213 O O . LYS A 1 288 ? 21.453 40.350 46.238 1.00 21.69 288 LYS A O 1
ATOM 2219 N N . LEU A 1 289 ? 21.032 38.410 47.283 1.00 20.58 289 LEU A N 1
ATOM 2220 C CA . LEU A 1 289 ? 20.471 37.808 46.081 1.00 21.18 289 LEU A CA 1
ATOM 2221 C C . LEU A 1 289 ? 19.197 38.505 45.625 1.00 19.32 289 LEU A C 1
ATOM 2222 O O . LEU A 1 289 ? 18.893 38.519 44.438 1.00 19.11 289 LEU A O 1
ATOM 2227 N N . GLU A 1 290 ? 18.459 39.091 46.562 1.00 20.08 290 GLU A N 1
ATOM 2228 C CA . GLU A 1 290 ? 17.211 39.767 46.222 1.00 21.22 290 GLU A CA 1
ATOM 2229 C C . GLU A 1 290 ? 17.381 41.244 45.861 1.00 23.81 290 GLU A C 1
ATOM 2230 O O . GLU A 1 290 ? 16.398 41.925 45.583 1.00 22.57 290 GLU A O 1
ATOM 2236 N N . GLU A 1 291 ? 18.616 41.737 45.842 1.00 25.43 291 GLU A N 1
ATOM 2237 C CA . GLU A 1 291 ? 18.840 43.150 45.548 1.00 28.15 291 GLU A CA 1
ATOM 2238 C C . GLU A 1 291 ? 18.380 43.628 44.167 1.00 27.82 291 GLU A C 1
ATOM 2239 O O . GLU A 1 291 ? 17.994 44.788 44.017 1.00 27.90 291 GLU A O 1
ATOM 2245 N N . SER A 1 292 ? 18.407 42.753 43.163 1.00 26.45 292 SER A N 1
ATOM 2246 C CA . SER A 1 292 ? 17.984 43.154 41.818 1.00 27.16 292 SER A CA 1
ATOM 2247 C C . SER A 1 292 ? 16.514 43.576 41.821 1.00 27.61 292 SER A C 1
ATOM 2248 O O . SER A 1 292 ? 16.079 44.362 40.977 1.00 28.71 292 SER A O 1
ATOM 2251 N N . LYS A 1 293 ? 15.759 43.045 42.778 1.00 26.75 293 LYS A N 1
ATOM 2252 C CA . LYS A 1 293 ? 14.336 43.345 42.917 1.00 27.87 293 LYS A CA 1
ATOM 2253 C C . LYS A 1 293 ? 13.488 42.837 41.748 1.00 26.87 293 LYS A C 1
ATOM 2254 O O . LYS A 1 293 ? 12.305 43.165 41.646 1.00 27.95 293 LYS A O 1
ATOM 2260 N N . ASN A 1 294 ? 14.083 42.043 40.863 1.00 25.79 294 ASN A N 1
ATOM 2261 C CA . ASN A 1 294 ? 13.335 41.501 39.732 1.00 27.44 294 ASN A CA 1
ATOM 2262 C C . ASN A 1 294 ? 12.216 40.605 40.237 1.00 27.97 294 ASN A C 1
ATOM 2263 O O . ASN A 1 294 ? 12.439 39.730 41.073 1.00 27.86 294 ASN A O 1
ATOM 2268 N N . SER A 1 295 ? 11.009 40.827 39.729 1.00 27.40 295 SER A N 1
ATOM 2269 C CA . SER A 1 295 ? 9.855 40.034 40.127 1.00 28.29 295 SER A CA 1
ATOM 2270 C C . SER A 1 295 ? 8.829 40.002 39.006 1.00 27.95 295 SER A C 1
ATOM 2271 O O . SER A 1 295 ? 8.294 41.037 38.605 1.00 29.42 295 SER A O 1
ATOM 2274 N N . GLN A 1 296 ? 8.557 38.806 38.499 1.00 24.93 296 GLN A N 1
ATOM 2275 C CA . GLN A 1 296 ? 7.590 38.649 37.424 1.00 24.81 296 GLN A CA 1
ATOM 2276 C C . GLN A 1 296 ? 7.094 37.215 37.372 1.00 22.44 296 GLN A C 1
ATOM 2277 O O . GLN A 1 296 ? 7.886 36.276 37.302 1.00 21.76 296 GLN A O 1
ATOM 2283 N N . ARG A 1 297 ? 5.778 37.055 37.410 1.00 20.74 297 ARG A N 1
ATOM 2284 C CA . ARG A 1 297 ? 5.166 35.733 37.359 1.00 19.37 297 ARG A CA 1
ATOM 2285 C C . ARG A 1 297 ? 5.364 35.119 35.971 1.00 18.91 297 ARG A C 1
ATOM 2286 O O . ARG A 1 297 ? 5.000 35.721 34.961 1.00 18.36 297 ARG A O 1
ATOM 2294 N N . LEU A 1 298 ? 5.941 33.920 35.924 1.00 18.27 298 LEU A N 1
ATOM 2295 C CA . LEU A 1 298 ? 6.194 33.228 34.659 1.00 18.49 298 LEU A CA 1
ATOM 2296 C C . LEU A 1 298 ? 5.034 32.340 34.232 1.00 18.79 298 LEU A C 1
ATOM 2297 O O . LEU A 1 298 ? 4.796 32.137 33.041 1.00 19.12 298 LEU A O 1
ATOM 2302 N N . PHE A 1 299 ? 4.329 31.792 35.211 1.00 18.42 299 PHE A N 1
ATOM 2303 C CA . PHE A 1 299 ? 3.196 30.914 34.941 1.00 17.97 299 PHE A CA 1
ATOM 2304 C C . PHE A 1 299 ? 1.892 31.627 35.271 1.00 17.88 299 PHE A C 1
ATOM 2305 O O . PHE A 1 299 ? 1.416 31.604 36.406 1.00 18.34 299 PHE A O 1
ATOM 2313 N N . LEU A 1 300 ? 1.315 32.252 34.254 1.00 17.49 300 LEU A N 1
ATOM 2314 C CA . LEU A 1 300 ? 0.087 33.013 34.406 1.00 16.79 300 LEU A CA 1
ATOM 2315 C C . LEU A 1 300 ? -1.188 32.180 34.542 1.00 17.18 300 LEU A C 1
ATOM 2316 O O . LEU A 1 300 ? -2.213 32.701 34.978 1.00 17.59 300 LEU A O 1
ATOM 2321 N N . GLN A 1 301 ? -1.129 30.901 34.175 1.00 18.01 301 GLN A N 1
ATOM 2322 C CA . GLN A 1 301 ? -2.302 30.030 34.249 1.00 17.95 301 GLN A CA 1
ATOM 2323 C C . GLN A 1 301 ? -3.508 30.826 33.729 1.00 18.59 301 GLN A C 1
ATOM 2324 O O . GLN A 1 301 ? -4.577 30.825 34.348 1.00 18.25 301 GLN A O 1
ATOM 2330 N N . ASP A 1 302 ? -3.330 31.495 32.587 1.00 19.54 302 ASP A N 1
ATOM 2331 C CA . ASP A 1 302 ? -4.378 32.349 32.019 1.00 19.46 302 ASP A CA 1
ATOM 2332 C C . ASP A 1 302 ? -5.668 31.694 31.541 1.00 19.20 302 ASP A C 1
ATOM 2333 O O . ASP A 1 302 ? -6.617 32.394 31.188 1.00 17.79 302 ASP A O 1
ATOM 2338 N N . PHE A 1 303 ? -5.722 30.366 31.542 1.00 18.02 303 PHE A N 1
ATOM 2339 C CA . PHE A 1 303 ? -6.954 29.694 31.159 1.00 19.09 303 PHE A CA 1
ATOM 2340 C C . PHE A 1 303 ? -8.010 29.994 32.232 1.00 18.67 303 PHE A C 1
ATOM 2341 O O . PHE A 1 303 ? -9.203 29.785 32.011 1.00 19.93 303 PHE A O 1
ATOM 2349 N N . MET A 1 304 ? -7.570 30.483 33.391 1.00 18.45 304 MET A N 1
ATOM 2350 C CA . MET A 1 304 ? -8.490 30.824 34.477 1.00 18.44 304 MET A CA 1
ATOM 2351 C C . MET A 1 304 ? -9.136 32.192 34.279 1.00 20.46 304 MET A C 1
ATOM 2352 O O . MET A 1 304 ? -10.050 32.553 35.009 1.00 18.60 304 MET A O 1
ATOM 2357 N N . THR A 1 305 ? -8.646 32.955 33.307 1.00 20.59 305 THR A N 1
ATOM 2358 C CA . THR A 1 305 ? -9.183 34.287 33.031 1.00 21.17 305 THR A CA 1
ATOM 2359 C C . THR A 1 305 ? -10.711 34.275 32.886 1.00 21.39 305 THR A C 1
ATOM 2360 O O . THR A 1 305 ? -11.258 33.516 32.090 1.00 21.77 305 THR A O 1
ATOM 2364 N N . GLY A 1 306 ? -11.391 35.116 33.662 1.00 21.62 306 GLY A N 1
ATOM 2365 C CA . GLY A 1 306 ? -12.840 35.183 33.581 1.00 21.43 306 GLY A CA 1
ATOM 2366 C C . GLY A 1 306 ? -13.582 34.281 34.546 1.00 21.78 306 GLY A C 1
ATOM 2367 O O . GLY A 1 306 ? -14.784 34.441 34.762 1.00 22.48 306 GLY A O 1
ATOM 2368 N N . HIS A 1 307 ? -12.871 33.327 35.133 1.00 19.95 307 HIS A N 1
ATOM 2369 C CA . HIS A 1 307 ? -13.481 32.406 36.077 1.00 20.49 307 HIS A CA 1
ATOM 2370 C C . HIS A 1 307 ? -13.647 33.143 37.401 1.00 19.72 307 HIS A C 1
ATOM 2371 O O . HIS A 1 307 ? -12.755 33.880 37.820 1.00 20.34 307 HIS A O 1
ATOM 2378 N N . PRO A 1 308 ? -14.795 32.962 38.073 1.00 20.61 308 PRO A N 1
ATOM 2379 C CA . PRO A 1 308 ? -15.020 33.640 39.354 1.00 20.41 308 PRO A CA 1
ATOM 2380 C C . PRO A 1 308 ? -13.972 33.338 40.426 1.00 20.64 308 PRO A C 1
ATOM 2381 O O . PRO A 1 308 ? -13.786 34.125 41.354 1.00 21.11 308 PRO A O 1
ATOM 2385 N N . GLU A 1 309 ? -13.285 32.205 40.307 1.00 18.83 309 GLU A N 1
ATOM 2386 C CA . GLU A 1 309 ? -12.248 31.872 41.277 1.00 19.09 309 GLU A CA 1
ATOM 2387 C C . GLU A 1 309 ? -10.839 31.972 40.679 1.00 18.54 309 GLU A C 1
ATOM 2388 O O . GLU A 1 309 ? -9.927 31.244 41.077 1.00 18.68 309 GLU A O 1
ATOM 2394 N N . ASP A 1 310 ? -10.666 32.871 39.714 1.00 18.34 310 ASP A N 1
ATOM 2395 C CA . ASP A 1 310 ? -9.351 33.082 39.111 1.00 18.76 310 ASP A CA 1
ATOM 2396 C C . ASP A 1 310 ? -8.477 33.686 40.210 1.00 19.35 310 ASP A C 1
ATOM 2397 O O . ASP A 1 310 ? -8.694 34.819 40.634 1.00 19.34 310 ASP A O 1
ATOM 2402 N N . ALA A 1 311 ? -7.489 32.924 40.670 1.00 18.09 311 ALA A N 1
ATOM 2403 C CA . ALA A 1 311 ? -6.601 33.378 41.741 1.00 18.37 311 ALA A CA 1
ATOM 2404 C C . ALA A 1 311 ? -5.794 34.635 41.423 1.00 17.49 311 ALA A C 1
ATOM 2405 O O . ALA A 1 311 ? -5.424 35.387 42.328 1.00 18.31 311 ALA A O 1
ATOM 2407 N N . PHE A 1 312 ? -5.519 34.858 40.141 1.00 18.26 312 PHE A N 1
ATOM 2408 C CA . PHE A 1 312 ? -4.719 36.008 39.716 1.00 19.25 312 PHE A CA 1
ATOM 2409 C C . PHE A 1 312 ? -5.554 37.051 38.966 1.00 20.88 312 PHE A C 1
ATOM 2410 O O . PHE A 1 312 ? -5.015 37.844 38.193 1.00 22.24 312 PHE A O 1
ATOM 2418 N N . ALA A 1 313 ? -6.861 37.052 39.213 1.00 20.73 313 ALA A N 1
ATOM 2419 C CA . ALA A 1 313 ? -7.778 37.981 38.555 1.00 22.58 313 ALA A CA 1
ATOM 2420 C C . ALA A 1 313 ? -7.285 39.428 38.503 1.00 23.34 313 ALA A C 1
ATOM 2421 O O . ALA A 1 313 ? -7.447 40.111 37.490 1.00 24.86 313 ALA A O 1
ATOM 2423 N N . ALA A 1 314 ? -6.682 39.888 39.593 1.00 25.28 314 ALA A N 1
ATOM 2424 C CA . ALA A 1 314 ? -6.188 41.260 39.682 1.00 27.31 314 ALA A CA 1
ATOM 2425 C C . ALA A 1 314 ? -5.032 41.588 38.744 1.00 28.40 314 ALA A C 1
ATOM 2426 O O . ALA A 1 314 ? -4.732 42.763 38.514 1.00 28.17 314 ALA A O 1
ATOM 2428 N N . GLU A 1 315 ? -4.385 40.560 38.202 1.00 26.96 315 GLU A N 1
ATOM 2429 C CA . GLU A 1 315 ? -3.250 40.757 37.299 1.00 28.55 315 GLU A CA 1
ATOM 2430 C C . GLU A 1 315 ? -3.628 40.669 35.821 1.00 29.17 315 GLU A C 1
ATOM 2431 O O . GLU A 1 315 ? -2.800 40.939 34.953 1.00 30.30 315 GLU A O 1
ATOM 2437 N N . ARG A 1 316 ? -4.870 40.293 35.534 1.00 28.09 316 ARG A N 1
ATOM 2438 C CA . ARG A 1 316 ? -5.312 40.167 34.148 1.00 28.55 316 ARG A CA 1
ATOM 2439 C C . ARG A 1 316 ? -5.469 41.530 33.481 1.00 30.81 316 ARG A C 1
ATOM 2440 O O . ARG A 1 316 ? -5.769 42.508 34.198 1.00 32.62 316 ARG A O 1
#

Solvent-accessible surface area: 14298 Å² total; per-residue (Å²): 122,56,36,61,142,4,67,53,31,37,101,2,10,15,7,0,3,2,0,75,91,11,48,68,79,81,0,48,90,2,0,37,18,0,1,123,36,24,1,49,7,0,5,0,0,13,49,49,124,0,2,122,10,0,1,51,0,3,96,57,0,68,127,92,60,51,7,152,44,150,92,4,9,0,3,0,1,0,37,0,69,19,0,8,85,70,122,1,86,48,8,0,125,76,3,12,152,63,1,96,16,150,40,0,16,3,1,0,0,20,3,0,0,0,5,38,130,103,59,72,115,87,53,74,6,49,0,43,66,1,0,120,30,0,10,56,4,57,139,66,40,16,2,92,0,0,0,0,1,4,4,44,31,105,5,0,45,84,1,45,89,54,67,45,13,72,1,2,0,0,8,8,2,0,2,4,39,23,13,34,85,108,11,4,68,29,0,113,160,81,110,7,15,7,7,0,25,8,2,26,14,25,107,6,135,72,111,99,72,72,142,123,43,107,171,85,128,103,35,86,16,132,7,1,36,46,9,122,10,0,70,52,19,6,143,162,40,167,30,51,40,14,12,0,2,0,34,0,0,21,44,26,39,2,3,1,6,2,81,15,58,99,98,119,133,1,102,57,3,39,98,0,88,107,39,73,13,79,155,139,36,24,60,110,2,33,91,46,169,70,75,132,36,72,60,88,38,91,70,0,69,65,7,92,13,9,9,15,61,107,102,101

InterPro domains:
  IPR018170 Aldo/keto reductase, conserved site [PS00063] (261-276)
  IPR018170 Aldo/keto reductase, conserved site [PS00798] (42-59)
  IPR020471 Aldo-keto reductase [PIRSF000097] (3-303)
  IPR020471 Aldo-keto reductase [PR00069] (38-62)
  IPR020471 Aldo-keto reductase [PR00069] (98-116)
  IPR020471 Aldo-keto reductase [PR00069] (138-155)
  IPR020471 Aldo-keto reductase [PR00069] (172-201)
  IPR020471 Aldo-keto reductase [PR00069] (228-252)
  IPR020471 Aldo-keto reductase [PTHR11732] (8-291)
  IPR023210 NADP-dependent oxidoreductase domain [PF00248] (19-292)
  IPR036812 NAD(P)-dependent oxidoreductase domain superfamily [G3DSA:3.20.20.100] (2-317)
  IPR036812 NAD(P)-dependent oxidoreductase domain superfamily [SSF51430] (7-303)

Foldseek 3Di:
DDFDQWPVRDTHHLEAAEALPPDLVLVLVLVLLLLLLPHQEYEEEVVSVNLLSQLVSVVVCVVVVSDDPVSHAYEYEYEQQCLPQPRVVVRLVVSCVSNVHQAHAEYEHQEQWHAHDVRPGTDQDQSLSSLVVVLVCCVVVRYNAYAYEQAALVSLVSNVVVVGGHHGEYEYADWLLAHPPVRLVSCVVVRHAYEHECLQWDDQWDWDADPVGRTDDIDGDPILQPQPLLCVVCVVVVAHSSLSSSLLQVQSRHRYHYHDSDSVVSSNNVPNPPDHDDPVSNVSSNVVVRHDDPCLVCSCAPHPRNNVNVVD

Nearest PDB structures (foldseek):
  1qwk-assembly1_A  TM=1.003E+00  e=1.535E-63  Caenorhabditis elegans
  1eko-assembly1_A  TM=9.065E-01  e=4.464E-31  Sus scrofa
  1xgd-assembly1_A  TM=9.000E-01  e=4.219E-31  Homo sapiens
  2i17-assembly1_A  TM=9.037E-01  e=1.234E-30  Homo sapiens
  7mbf-assembly5_E  TM=9.021E-01  e=1.965E-25  Papaver somniferum

Sequence (312 aa):
TASIKLSNGVEMPVIGLGTWQSSPAEVITAVKTAVKAGYRLIDTASVYQNEEAIGTAIKELLEEGVVKREELFITTKAWTHELAPGKLEGGLRESLKKLQLEYVDLYLAHMPAAFNDDMSEHIASPVEDVWRQFDAVYKAGLAKAVGVSNWNNDQISRALALGLTPVHNSQVELHLYFPQHDHVDFCKKHNISVTSYATLGSPGRVNFTLPTGQKLDWAPAPSDLQDQNVLALAEKTHKTPAQVLLRYALDRGCAILPKSIQENRIKENFEVFDFSLTEEDIAKLEESKNSQRLFLQDFMTGHPEDAFAAER

Secondary structure (DSSP, 8-state):
--EEE-TTS-EEESB-EE-TT--HHHHHHHHHHHHHHT--EEE--GGGT-HHHHHHHHHHHHHHTS--GGG-EEEEEE-TTTSSTTTHHHHHHHHHHHHT-S-BSEEEES-S-EE-TTS-SEE---HHHHHHHHHHHHHTTSBSSEEEES--HHHHHHHHTT-SSPP-EEEEE-BTTB--HHHHHHHHHTT-EEEEESTT-S--EE--B-TT--B---EE-SSGGG-HHHHHHHHHHT--HHHHHHHHHHHTT-EEE----SHHHHHHHH--SS----HHHHHHHTTT-----S---GGGTT-TT-TTGGG-

Radius of gyration: 19.4 Å; Cα contacts (8 Å, |Δi|>4): 600; chains: 1; bounding box: 51×48×51 Å

Organism: Caenorhabditis elegans (NCBI:txid6239)

CATH classification: 3.20.20.100

B-factor: mean 25.58, std 8.71, range [13.37, 52.78]